Protein AF-A0A176RUL8-F1 (afdb_monomer_lite)

Secondary structure (DSSP, 8-state):
-HHHHHHTTHHHHHT-S-EEEEEEEE-HHHHHHHHIIIIIIHHHHHHHHHHHHHHHHHHHHHHTT---HHHHHHHHHHHHHHHHHHHHHHTT----SSGGG-EEEEEEEEEETTEEGGGSBHHHHHHHHHHHHGGGTTTB-PPP-----TT-HHHHHHHHHHHHHHHHTT--EEEE--SBSS-EETTEEPPS-EEEE-HHHHHHHH-TTTTSHHHHHHHH----HHHHHHHHHHHHHHHHHHHHHHHHHHTT-

Structure (mmCIF, N/CA/C/O backbone):
data_AF-A0A176RUL8-F1
#
_entry.id   AF-A0A176RUL8-F1
#
loop_
_atom_site.group_PDB
_atom_site.id
_atom_site.type_symbol
_atom_site.label_atom_id
_atom_site.label_alt_id
_atom_site.label_comp_id
_atom_site.label_asym_id
_atom_site.label_entity_id
_atom_site.label_seq_id
_atom_site.pdbx_PDB_ins_code
_atom_site.Cartn_x
_atom_site.Cartn_y
_atom_site.Cartn_z
_atom_site.occupancy
_atom_site.B_iso_or_equiv
_atom_site.auth_seq_id
_atom_site.auth_comp_id
_atom_site.auth_asym_id
_atom_site.auth_atom_id
_atom_site.pdbx_PDB_model_num
ATOM 1 N N . MET A 1 1 ? -2.488 -0.998 -22.307 1.00 90.94 1 MET A N 1
ATOM 2 C CA . MET A 1 1 ? -1.024 -1.111 -22.046 1.00 90.94 1 MET A CA 1
ATOM 3 C C . MET A 1 1 ? -0.161 -1.126 -23.313 1.00 90.94 1 MET A C 1
ATOM 5 O O . MET A 1 1 ? 0.488 -0.115 -23.522 1.00 90.94 1 MET A O 1
ATOM 9 N N . ASN A 1 2 ? -0.147 -2.158 -24.177 1.00 93.19 2 ASN A N 1
ATOM 10 C CA . ASN A 1 2 ? 0.713 -2.153 -25.391 1.00 93.19 2 ASN A CA 1
ATOM 11 C C . ASN A 1 2 ? 0.521 -0.904 -26.264 1.00 93.19 2 ASN A C 1
ATOM 13 O O . ASN A 1 2 ? 1.482 -0.195 -26.536 1.00 93.19 2 ASN A O 1
ATOM 17 N N . ALA A 1 3 ? -0.730 -0.548 -26.566 1.00 94.69 3 ALA A N 1
ATOM 18 C CA . ALA A 1 3 ? -1.046 0.677 -27.304 1.00 94.69 3 ALA A CA 1
ATOM 19 C C . ALA A 1 3 ? -0.531 1.962 -26.621 1.00 94.69 3 ALA A C 1
ATOM 21 O O . ALA A 1 3 ? -0.254 2.952 -27.290 1.00 94.69 3 ALA A O 1
ATOM 22 N N . ALA A 1 4 ? -0.411 1.974 -25.292 1.00 96.25 4 ALA A N 1
ATOM 23 C CA . ALA A 1 4 ? 0.130 3.115 -24.560 1.00 96.25 4 ALA A CA 1
ATOM 24 C C . ALA A 1 4 ? 1.658 3.182 -24.655 1.00 96.25 4 ALA A C 1
ATOM 26 O O . ALA A 1 4 ? 2.196 4.268 -24.833 1.00 96.25 4 ALA A O 1
ATOM 27 N N . LEU A 1 5 ? 2.336 2.029 -24.593 1.00 96.94 5 LEU A N 1
ATOM 28 C CA . LEU A 1 5 ? 3.782 1.908 -24.805 1.00 96.94 5 LEU A CA 1
ATOM 29 C C . LEU A 1 5 ? 4.170 2.319 -26.236 1.00 96.94 5 LEU A C 1
ATOM 31 O O . LEU A 1 5 ? 5.136 3.055 -26.427 1.00 96.94 5 LEU A O 1
ATOM 35 N N . GLU A 1 6 ? 3.381 1.910 -27.233 1.00 97.06 6 GLU A N 1
ATOM 36 C CA . GLU A 1 6 ? 3.552 2.330 -28.630 1.00 97.06 6 GLU A CA 1
ATOM 37 C C . GLU A 1 6 ? 3.391 3.845 -28.784 1.00 97.06 6 GLU A C 1
ATOM 39 O O . GLU A 1 6 ? 4.292 4.518 -29.282 1.00 97.06 6 GLU A O 1
ATOM 44 N N . LYS A 1 7 ? 2.272 4.405 -28.303 1.00 97.38 7 LYS A N 1
ATOM 45 C CA . LYS A 1 7 ? 1.993 5.848 -28.401 1.00 97.38 7 LYS A CA 1
ATOM 46 C C . LYS A 1 7 ? 2.994 6.709 -27.633 1.00 97.38 7 LYS A C 1
ATOM 48 O O . LYS A 1 7 ? 3.245 7.838 -28.040 1.00 97.38 7 LYS A O 1
ATOM 53 N N . SER A 1 8 ? 3.577 6.190 -26.553 1.00 96.50 8 SER A N 1
ATOM 54 C CA . SER A 1 8 ? 4.617 6.885 -25.793 1.00 96.50 8 SER A CA 1
ATOM 55 C C . SER A 1 8 ? 6.019 6.744 -26.395 1.00 96.50 8 SER A C 1
ATOM 57 O O . SER A 1 8 ? 6.977 7.135 -25.734 1.00 96.50 8 SER A O 1
ATOM 59 N N . ASN A 1 9 ? 6.163 6.136 -27.579 1.00 96.88 9 ASN A N 1
ATOM 60 C CA . ASN A 1 9 ? 7.445 5.804 -28.209 1.00 96.88 9 ASN A CA 1
ATOM 61 C C . ASN A 1 9 ? 8.388 4.972 -27.312 1.00 96.88 9 ASN A C 1
ATOM 63 O O . ASN A 1 9 ? 9.609 5.045 -27.434 1.00 96.88 9 ASN A O 1
ATOM 67 N N . PHE A 1 10 ? 7.838 4.171 -26.393 1.00 97.69 10 PHE A N 1
ATOM 68 C CA . PHE A 1 10 ? 8.634 3.446 -25.397 1.00 97.69 10 PHE A CA 1
ATOM 69 C C . PHE A 1 10 ? 9.631 2.477 -26.046 1.00 97.69 10 PHE A C 1
ATOM 71 O O . PHE A 1 10 ? 10.797 2.427 -25.655 1.00 97.69 10 PHE A O 1
ATOM 78 N N . TRP A 1 11 ? 9.167 1.741 -27.058 1.00 97.75 11 TRP A N 1
ATOM 79 C CA . TRP A 1 11 ? 9.949 0.742 -27.786 1.00 97.75 11 TRP A CA 1
ATOM 80 C C . TRP A 1 11 ? 11.156 1.357 -28.495 1.00 97.75 11 TRP A C 1
ATOM 82 O O . TRP A 1 11 ? 12.266 0.842 -28.389 1.00 97.75 11 TRP A O 1
ATOM 92 N N . GLY A 1 12 ? 10.955 2.496 -29.166 1.00 97.31 12 GLY A N 1
ATOM 93 C CA . GLY A 1 12 ? 12.025 3.225 -29.847 1.00 97.31 12 GLY A CA 1
ATOM 94 C C . GLY A 1 12 ? 13.022 3.841 -28.867 1.00 97.31 12 GLY A C 1
ATOM 95 O O . GLY A 1 12 ? 14.231 3.707 -29.049 1.00 97.31 12 GLY A O 1
ATOM 96 N N . ASP A 1 13 ? 12.522 4.459 -27.794 1.00 96.69 13 ASP A N 1
ATOM 97 C CA . ASP A 1 13 ? 13.349 5.124 -26.784 1.00 96.69 13 ASP A CA 1
ATOM 98 C C . ASP A 1 13 ? 14.277 4.158 -26.034 1.00 96.69 13 ASP A C 1
ATOM 100 O O . ASP A 1 13 ? 15.412 4.519 -25.715 1.00 96.69 13 ASP A O 1
ATOM 104 N N . LEU A 1 14 ? 13.796 2.949 -25.722 1.00 96.56 14 LEU A N 1
ATOM 105 C CA . LEU A 1 14 ? 14.571 1.925 -25.012 1.00 96.56 14 LEU A CA 1
ATOM 106 C C . LEU A 1 14 ? 15.139 0.836 -25.925 1.00 96.56 14 LEU A C 1
ATOM 108 O O . LEU A 1 14 ? 15.804 -0.063 -25.419 1.00 96.56 14 LEU A O 1
ATOM 112 N N . LYS A 1 15 ? 14.923 0.935 -27.244 1.00 97.06 15 LYS A N 1
ATOM 113 C CA . LYS A 1 15 ? 15.391 -0.025 -28.258 1.00 97.06 15 LYS A CA 1
ATOM 114 C C . LYS A 1 15 ? 15.060 -1.473 -27.884 1.00 97.06 15 LYS A C 1
ATOM 116 O O . LYS A 1 15 ? 15.939 -2.324 -27.821 1.00 97.06 15 LYS A O 1
ATOM 121 N N . THR A 1 16 ? 13.787 -1.720 -27.602 1.00 97.50 16 THR A N 1
ATOM 122 C CA . THR A 1 16 ? 13.287 -3.004 -27.097 1.00 97.50 16 THR A CA 1
ATOM 123 C C . THR A 1 16 ? 11.935 -3.325 -27.717 1.00 97.50 16 THR A C 1
ATOM 125 O O . THR A 1 16 ? 11.171 -2.413 -28.034 1.00 97.50 16 THR A O 1
ATOM 128 N N . ASP A 1 17 ? 11.618 -4.607 -27.846 1.00 96.31 17 ASP A N 1
ATOM 129 C CA . ASP A 1 17 ? 10.320 -5.135 -28.280 1.00 96.31 17 ASP A CA 1
ATOM 130 C C . ASP A 1 17 ? 9.529 -5.796 -27.131 1.00 96.31 17 ASP A C 1
ATOM 132 O O . ASP A 1 17 ? 8.347 -6.108 -27.283 1.00 96.31 17 ASP A O 1
ATOM 136 N N . TRP A 1 18 ? 10.139 -5.933 -25.948 1.00 97.38 18 TRP A N 1
ATOM 137 C CA . TRP A 1 18 ? 9.479 -6.389 -24.723 1.00 97.38 18 TRP A CA 1
ATOM 138 C C . TRP A 1 18 ? 9.822 -5.522 -23.504 1.00 97.38 18 TRP A C 1
ATOM 140 O O . TRP A 1 18 ? 10.759 -4.718 -23.501 1.00 97.38 18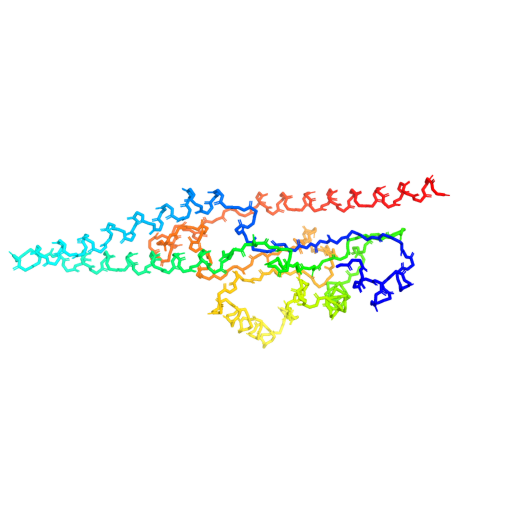 TRP A O 1
ATOM 150 N N . VAL A 1 19 ? 9.023 -5.661 -22.442 1.00 98.12 19 VAL A N 1
ATOM 151 C CA . VAL A 1 19 ? 9.262 -5.007 -21.149 1.00 98.12 19 VAL A CA 1
ATOM 152 C C . VAL A 1 19 ? 8.722 -5.842 -19.993 1.00 98.12 19 VAL A C 1
ATOM 154 O O . VAL A 1 19 ? 7.619 -6.383 -20.062 1.00 98.12 19 VAL A O 1
ATOM 157 N N . CYS A 1 20 ? 9.478 -5.899 -18.898 1.00 98.25 20 CYS A N 1
ATOM 158 C CA . CYS A 1 20 ? 9.009 -6.386 -17.604 1.00 98.25 20 CYS A CA 1
ATOM 159 C C . CYS A 1 20 ? 8.717 -5.195 -16.677 1.00 98.25 20 CYS A C 1
ATOM 161 O O . CYS A 1 20 ? 9.615 -4.409 -16.361 1.00 98.25 20 CYS A O 1
ATOM 163 N N . LEU A 1 21 ? 7.461 -5.053 -16.244 1.00 97.88 21 LEU A N 1
ATOM 164 C CA . LEU A 1 21 ? 7.007 -3.986 -15.346 1.00 97.88 21 LEU A CA 1
ATOM 165 C C . LEU A 1 21 ? 6.641 -4.552 -13.973 1.00 97.88 21 LEU A C 1
ATOM 167 O O . LEU A 1 21 ? 5.944 -5.561 -13.888 1.00 97.88 21 LEU A O 1
ATOM 171 N N . ASP A 1 22 ? 7.026 -3.847 -12.910 1.00 98.12 22 ASP A N 1
ATOM 172 C CA . ASP A 1 22 ? 6.498 -4.084 -11.562 1.00 98.12 22 ASP A CA 1
ATOM 173 C C . ASP A 1 22 ? 5.338 -3.119 -11.292 1.00 98.12 22 ASP A C 1
ATOM 175 O O . ASP A 1 22 ? 5.471 -1.898 -11.477 1.00 98.12 22 ASP A O 1
ATOM 179 N N . CYS A 1 23 ? 4.188 -3.671 -10.904 1.00 97.38 23 CYS A N 1
ATOM 180 C CA . CYS A 1 23 ? 2.914 -2.959 -10.867 1.00 97.38 23 CYS A CA 1
ATOM 181 C C . CYS A 1 23 ? 2.057 -3.359 -9.668 1.00 97.38 23 CYS A C 1
ATOM 183 O O . CYS A 1 23 ? 2.022 -4.519 -9.262 1.00 97.38 23 CYS A O 1
ATOM 185 N N . GLU A 1 24 ? 1.242 -2.417 -9.196 1.00 96.19 24 GLU A N 1
ATOM 186 C CA . GLU A 1 24 ? 0.091 -2.726 -8.353 1.00 96.19 24 GLU A CA 1
ATOM 187 C C . GLU A 1 24 ? -1.168 -2.856 -9.222 1.00 96.19 24 GLU A C 1
ATOM 189 O O . GLU A 1 24 ? -1.438 -2.003 -10.070 1.00 96.19 24 GLU A O 1
ATOM 194 N N . LEU A 1 25 ? -1.952 -3.915 -9.002 1.00 95.00 25 LEU A N 1
ATOM 195 C CA . LEU A 1 25 ? -3.237 -4.145 -9.677 1.00 95.00 25 LEU A CA 1
ATOM 196 C C . LEU A 1 25 ? -4.368 -4.015 -8.660 1.00 95.00 25 LEU A C 1
ATOM 198 O O . LEU A 1 25 ? -4.376 -4.726 -7.653 1.00 95.00 25 LEU A O 1
ATOM 202 N N . MET A 1 26 ? -5.335 -3.157 -8.960 1.00 94.75 26 MET A N 1
ATOM 203 C CA . MET A 1 26 ? -6.466 -2.823 -8.101 1.00 94.75 26 MET A CA 1
ATOM 204 C C . MET A 1 26 ? -7.802 -3.103 -8.811 1.00 94.75 26 MET A C 1
ATOM 206 O O . MET A 1 26 ? -7.850 -3.030 -10.043 1.00 94.75 26 MET A O 1
ATOM 210 N N . PRO A 1 27 ? -8.893 -3.372 -8.064 1.00 92.25 27 PRO A N 1
ATOM 211 C CA . PRO A 1 27 ? -9.003 -3.378 -6.599 1.00 92.25 27 PRO A CA 1
ATOM 212 C C . PRO A 1 27 ? -8.449 -4.626 -5.919 1.00 92.25 27 PRO A C 1
ATOM 214 O O . PRO A 1 27 ? -8.222 -5.663 -6.541 1.00 92.25 27 PRO A O 1
ATOM 217 N N . TRP A 1 28 ? -8.323 -4.552 -4.590 1.00 88.44 28 TRP A N 1
ATOM 218 C CA . TRP A 1 28 ? -8.010 -5.723 -3.774 1.00 88.44 28 TRP A CA 1
ATOM 219 C C . TRP A 1 28 ? -9.092 -6.804 -3.886 1.00 88.44 28 TRP A C 1
ATOM 221 O O . TRP A 1 28 ? -8.771 -7.994 -3.920 1.00 88.44 28 TRP A O 1
ATOM 231 N N . SER A 1 29 ? -10.359 -6.392 -4.026 1.00 82.50 29 SER A N 1
ATOM 232 C CA . SER A 1 29 ? -11.505 -7.293 -4.202 1.00 82.50 29 SER A CA 1
ATOM 233 C C . SER A 1 29 ? -11.369 -8.233 -5.398 1.00 82.50 29 SER A C 1
ATOM 235 O O . SER A 1 29 ? -11.890 -9.340 -5.323 1.00 82.50 29 SER A O 1
ATOM 237 N N . THR A 1 30 ? -10.613 -7.872 -6.439 1.00 85.75 30 THR A N 1
ATOM 238 C CA . THR A 1 30 ? -10.352 -8.759 -7.587 1.00 85.75 30 THR A CA 1
ATOM 239 C C . THR A 1 30 ? -9.489 -9.960 -7.214 1.00 85.75 30 THR A C 1
ATOM 241 O O . THR A 1 30 ? -9.706 -11.058 -7.712 1.00 85.75 30 THR A O 1
ATOM 244 N N . LYS A 1 31 ? -8.493 -9.765 -6.341 1.00 83.12 31 LYS A N 1
ATOM 245 C CA . LYS A 1 31 ? -7.494 -10.795 -6.001 1.00 83.12 31 LYS A CA 1
ATOM 246 C C . LYS A 1 31 ? -7.778 -11.499 -4.673 1.00 83.12 31 LYS A C 1
ATOM 248 O O . LYS A 1 31 ? -7.268 -12.590 -4.446 1.00 83.12 31 LYS A O 1
ATOM 253 N N . ALA A 1 32 ? -8.555 -10.884 -3.782 1.00 84.44 32 ALA A N 1
ATOM 254 C CA . ALA A 1 32 ? -8.692 -11.334 -2.396 1.00 84.44 32 ALA A CA 1
ATOM 255 C C . ALA A 1 32 ? -10.142 -11.383 -1.896 1.00 84.44 32 ALA A C 1
ATOM 257 O O . ALA A 1 32 ? -10.390 -11.217 -0.700 1.00 84.44 32 ALA A O 1
ATOM 258 N N . GLN A 1 33 ? -11.109 -11.619 -2.786 1.00 84.25 33 GLN A N 1
ATOM 259 C CA . GLN A 1 33 ? -12.529 -11.647 -2.425 1.00 84.25 33 GLN A CA 1
ATOM 260 C C . GLN A 1 33 ? -12.837 -12.619 -1.274 1.00 84.25 33 GLN A C 1
ATOM 262 O O . GLN A 1 33 ? -13.564 -12.250 -0.353 1.00 84.25 33 GLN A O 1
ATOM 267 N N . ALA A 1 34 ? -12.261 -13.828 -1.299 1.00 84.56 34 ALA A N 1
ATOM 268 C CA . ALA A 1 34 ? -12.447 -14.823 -0.240 1.00 84.56 34 ALA A CA 1
ATOM 269 C C . ALA A 1 34 ? -11.944 -14.301 1.114 1.00 84.56 34 ALA A C 1
ATOM 271 O O . ALA A 1 34 ? -12.698 -14.273 2.081 1.00 84.56 34 ALA A O 1
ATOM 272 N N . LEU A 1 35 ? -10.720 -13.765 1.159 1.00 86.75 35 LEU A N 1
ATOM 273 C CA . LEU A 1 35 ? -10.145 -13.169 2.367 1.00 86.75 35 LEU A CA 1
ATOM 274 C C . LEU A 1 35 ? -11.016 -12.023 2.907 1.00 86.75 35 LEU A C 1
ATOM 276 O O . LEU A 1 35 ? -11.277 -11.949 4.107 1.00 86.75 35 LEU A O 1
ATOM 280 N N . ILE A 1 36 ? -11.505 -11.150 2.022 1.00 86.62 36 ILE A N 1
ATOM 281 C CA . ILE A 1 36 ? -12.383 -10.044 2.409 1.00 86.62 36 ILE A CA 1
ATOM 282 C C . ILE A 1 36 ? -13.691 -10.563 2.993 1.00 86.62 36 ILE A C 1
ATOM 284 O O . ILE A 1 36 ? -14.106 -10.093 4.050 1.00 86.62 36 ILE A O 1
ATOM 288 N N . ARG A 1 37 ? -14.333 -11.534 2.343 1.00 86.25 37 ARG A N 1
ATOM 289 C CA . ARG A 1 37 ? -15.621 -12.072 2.782 1.00 86.25 37 ARG A CA 1
ATOM 290 C C . ARG A 1 37 ? -15.502 -12.854 4.090 1.00 86.25 37 ARG A C 1
ATOM 292 O O . ARG A 1 37 ? -16.296 -12.640 5.001 1.00 86.25 37 ARG A O 1
ATOM 299 N N . GLU A 1 38 ? -14.526 -13.747 4.171 1.00 88.38 38 GLU A N 1
ATOM 300 C CA . GLU A 1 38 ? -14.418 -14.743 5.239 1.00 88.38 38 GLU A CA 1
ATOM 301 C C . GLU A 1 38 ? -13.726 -14.207 6.489 1.00 88.38 38 GLU A C 1
ATOM 303 O O . GLU A 1 38 ? -14.059 -14.633 7.590 1.00 88.38 38 GLU A O 1
ATOM 308 N N . GLN A 1 39 ? -12.791 -13.264 6.345 1.00 89.06 39 GLN A N 1
ATOM 309 C CA . GLN A 1 39 ? -12.054 -12.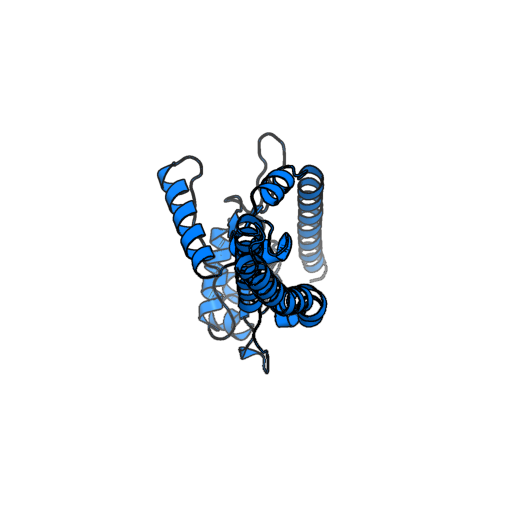715 7.483 1.00 89.06 39 GLN A CA 1
ATOM 310 C C . GLN A 1 39 ? -12.550 -11.312 7.833 1.00 89.06 39 GLN A C 1
ATOM 312 O O . GLN A 1 39 ? -12.994 -11.075 8.956 1.00 89.06 39 GLN A O 1
ATOM 317 N N . TYR A 1 40 ? -12.525 -10.367 6.887 1.00 91.62 40 TYR A N 1
ATOM 318 C CA . TYR A 1 40 ? -12.771 -8.964 7.242 1.00 91.62 40 TYR A CA 1
ATOM 319 C C . TYR A 1 40 ? -14.251 -8.617 7.405 1.00 91.62 40 TYR A C 1
ATOM 321 O O . TYR A 1 40 ? -14.665 -8.025 8.407 1.00 91.62 40 TYR A O 1
ATOM 329 N N . ALA A 1 41 ? -15.070 -9.013 6.434 1.00 92.12 41 ALA A N 1
ATOM 330 C CA . ALA A 1 41 ? -16.502 -8.766 6.455 1.00 92.12 41 ALA A CA 1
ATOM 331 C C . ALA A 1 41 ? -17.186 -9.557 7.575 1.00 92.12 41 ALA A C 1
ATOM 333 O O . ALA A 1 41 ? -18.072 -9.009 8.226 1.00 92.12 41 ALA A O 1
ATOM 334 N N . ALA A 1 42 ? -16.737 -10.786 7.855 1.00 94.69 42 ALA A N 1
ATOM 335 C CA . ALA A 1 42 ? -17.241 -11.598 8.961 1.00 94.69 42 ALA A CA 1
ATOM 336 C C . ALA A 1 42 ? -17.049 -10.906 10.323 1.00 94.69 42 ALA A C 1
ATOM 338 O O . ALA A 1 42 ? -18.023 -10.717 11.055 1.00 94.69 42 ALA A O 1
ATOM 339 N N . VAL A 1 43 ? -15.829 -10.438 10.629 1.00 95.50 43 VAL A N 1
ATOM 340 C CA . VAL A 1 43 ? -15.538 -9.678 11.861 1.00 95.50 43 VAL A CA 1
ATOM 341 C C . VAL A 1 43 ? -16.375 -8.400 11.916 1.00 95.50 43 VAL A C 1
ATOM 343 O O . VAL A 1 43 ? -17.046 -8.128 12.910 1.00 95.50 43 VAL A O 1
ATOM 346 N N . GLY A 1 44 ? -16.401 -7.633 10.823 1.00 95.94 44 GLY A N 1
ATOM 347 C CA . GLY A 1 44 ? -17.170 -6.391 10.754 1.00 95.94 44 GLY A CA 1
ATOM 348 C C . GLY A 1 44 ? -18.686 -6.584 10.893 1.00 95.94 44 GLY A C 1
ATOM 349 O O . GLY A 1 44 ? -19.364 -5.713 11.436 1.00 95.94 44 GLY A O 1
ATOM 350 N N . ALA A 1 45 ? -19.240 -7.693 10.402 1.00 96.69 45 ALA A N 1
ATOM 351 C CA . ALA A 1 45 ? -20.659 -8.017 10.525 1.00 96.69 45 ALA A CA 1
ATOM 352 C C . ALA A 1 45 ? -21.010 -8.435 11.956 1.00 96.69 45 ALA A C 1
ATOM 354 O O . ALA A 1 45 ? -21.899 -7.836 12.561 1.00 96.69 45 ALA A O 1
ATOM 355 N N . ALA A 1 46 ? -20.267 -9.390 12.522 1.00 97.06 46 ALA A N 1
ATOM 356 C CA . ALA A 1 46 ? -20.503 -9.881 13.877 1.00 97.06 46 ALA A CA 1
ATOM 357 C C . ALA A 1 46 ? -20.381 -8.758 14.918 1.00 97.06 46 ALA A C 1
ATOM 359 O O . ALA A 1 46 ? -21.267 -8.577 15.754 1.00 97.06 46 ALA A O 1
ATOM 360 N N . SER A 1 47 ? -19.326 -7.941 14.835 1.00 96.88 47 SER A N 1
ATOM 361 C CA . SER A 1 47 ? -19.115 -6.850 15.787 1.00 96.88 47 SER A CA 1
ATOM 362 C C . SER A 1 47 ? -20.163 -5.738 15.670 1.00 96.88 47 SER A C 1
ATOM 364 O O . SER A 1 47 ? -20.604 -5.223 16.696 1.00 96.88 47 SER A O 1
ATOM 366 N N . ARG A 1 48 ? -20.608 -5.381 14.453 1.00 97.25 48 ARG A N 1
ATOM 367 C CA . ARG A 1 48 ? -21.676 -4.378 14.270 1.00 97.25 48 ARG A CA 1
ATOM 368 C C . ARG A 1 48 ? -23.053 -4.878 14.700 1.00 97.25 48 ARG A C 1
ATOM 370 O O . ARG A 1 48 ? -23.886 -4.047 15.036 1.00 97.25 48 ARG A O 1
ATOM 377 N N . ALA A 1 49 ? -23.287 -6.189 14.709 1.00 97.44 49 ALA A N 1
ATOM 378 C CA . ALA A 1 49 ? -24.511 -6.763 15.258 1.00 97.44 49 ALA A CA 1
ATOM 379 C C . ALA A 1 49 ? -24.491 -6.779 16.798 1.00 97.44 49 ALA A C 1
ATOM 381 O O . ALA A 1 49 ? -25.462 -6.383 17.432 1.00 97.44 49 ALA A O 1
ATOM 382 N N . ALA A 1 50 ? -23.377 -7.198 17.406 1.00 97.88 50 ALA A N 1
ATOM 383 C CA . ALA A 1 50 ? -23.313 -7.437 18.849 1.00 97.88 50 ALA A CA 1
ATOM 384 C C . ALA A 1 50 ? -23.068 -6.175 19.697 1.00 97.88 50 ALA A C 1
ATOM 386 O O . ALA A 1 50 ? -23.660 -6.022 20.765 1.00 97.88 50 ALA A O 1
ATOM 387 N N . LEU A 1 51 ? -22.180 -5.270 19.265 1.00 97.81 51 LEU A N 1
ATOM 388 C CA . LEU A 1 51 ? -21.752 -4.143 20.106 1.00 97.81 51 LEU A CA 1
ATOM 389 C C . LEU A 1 51 ? -22.866 -3.119 20.388 1.00 97.81 51 LEU A C 1
ATOM 391 O O . LEU A 1 51 ? -22.972 -2.699 21.542 1.00 97.81 51 LEU A O 1
ATOM 395 N N . PRO A 1 52 ? -23.715 -2.721 19.417 1.00 96.81 52 PRO A N 1
ATOM 396 C CA . PRO A 1 52 ? -24.836 -1.827 19.704 1.00 96.81 52 PRO A CA 1
ATOM 397 C C . PRO A 1 52 ? -25.822 -2.428 20.710 1.00 96.81 52 PRO A C 1
ATOM 399 O O . PRO A 1 52 ? -26.268 -1.724 21.613 1.00 96.81 52 PRO A O 1
ATOM 402 N N . GLU A 1 53 ? -26.100 -3.731 20.605 1.00 98.00 53 GLU A N 1
ATOM 403 C CA . GLU A 1 53 ? -26.996 -4.430 21.529 1.00 98.00 53 GLU A CA 1
ATOM 404 C C . GLU A 1 53 ? -26.416 -4.483 22.946 1.00 98.00 53 GLU A C 1
ATOM 406 O O . GLU A 1 53 ? -27.098 -4.156 23.915 1.00 98.00 53 GLU A O 1
ATOM 411 N N . ALA A 1 54 ? -25.119 -4.777 23.079 1.00 98.06 54 ALA A N 1
ATOM 412 C CA . ALA A 1 54 ? -24.436 -4.723 24.369 1.00 98.06 54 ALA A CA 1
ATOM 413 C C . ALA A 1 54 ? -24.539 -3.328 25.017 1.00 98.06 54 ALA A C 1
ATOM 415 O O . ALA A 1 54 ? -24.811 -3.217 26.212 1.00 98.06 54 ALA A O 1
ATOM 416 N N . VAL A 1 55 ? -24.384 -2.253 24.233 1.00 98.12 55 VAL A N 1
ATOM 417 C CA . VAL A 1 55 ? -24.566 -0.876 24.725 1.00 98.12 55 VAL A CA 1
ATOM 418 C C . VAL A 1 55 ? -26.010 -0.629 25.177 1.00 98.12 55 VAL A C 1
ATOM 420 O O . VAL A 1 55 ? -26.215 -0.007 26.221 1.00 98.12 55 VAL A O 1
ATOM 423 N N . THR A 1 56 ? -27.008 -1.108 24.429 1.00 98.31 56 THR A N 1
ATOM 424 C CA . THR A 1 56 ? -28.430 -1.000 24.796 1.00 98.31 56 THR A CA 1
ATOM 425 C C . THR A 1 56 ? -28.716 -1.691 26.128 1.00 98.31 56 THR A C 1
ATOM 427 O O . THR A 1 56 ? -29.282 -1.070 27.030 1.00 98.31 56 THR A O 1
ATOM 430 N N . LEU A 1 57 ? -28.269 -2.937 26.292 1.00 98.38 57 LEU A N 1
ATOM 431 C CA . LEU A 1 57 ? -28.472 -3.714 27.517 1.00 98.38 57 LEU A CA 1
ATOM 432 C C . LEU A 1 57 ? -27.770 -3.083 28.727 1.00 98.38 57 LEU A C 1
ATOM 434 O O . LEU A 1 57 ? -28.356 -2.996 29.807 1.00 98.38 57 LEU A O 1
ATOM 438 N N . LEU A 1 58 ? -26.549 -2.567 28.553 1.00 98.38 58 LEU A N 1
ATOM 439 C CA . LEU A 1 58 ? -25.833 -1.856 29.616 1.00 98.38 58 LEU A CA 1
ATOM 440 C C . LEU A 1 58 ? -26.567 -0.577 30.046 1.00 98.38 58 LEU A C 1
ATOM 442 O O . LEU A 1 58 ? -26.679 -0.308 31.239 1.00 98.38 58 LEU A O 1
ATOM 446 N N . LYS A 1 59 ? -27.137 0.184 29.104 1.00 98.12 59 LYS A N 1
ATOM 447 C CA . LYS A 1 59 ? -27.966 1.359 29.425 1.00 98.12 59 LYS A CA 1
ATOM 448 C C . LYS A 1 59 ? -29.246 0.984 30.174 1.00 98.12 59 LYS A C 1
ATOM 450 O O . LYS A 1 59 ? -29.641 1.695 31.094 1.00 98.12 59 LYS A O 1
ATOM 455 N N . GLN A 1 60 ? -29.883 -0.135 29.825 1.00 98.38 60 GLN A N 1
ATOM 456 C CA . GLN A 1 60 ? -31.045 -0.640 30.566 1.00 98.38 60 GLN A CA 1
ATOM 457 C C . GLN A 1 60 ? -30.673 -1.046 31.997 1.00 98.38 60 GLN A C 1
ATOM 459 O O . GLN A 1 60 ? -31.402 -0.729 32.934 1.00 98.38 60 GLN A O 1
ATOM 464 N N . ALA A 1 61 ? -29.527 -1.706 32.183 1.00 98.00 61 ALA A N 1
ATOM 465 C CA . ALA A 1 61 ? -28.987 -2.020 33.504 1.00 98.00 61 ALA A CA 1
ATOM 466 C C . ALA A 1 61 ? -28.692 -0.746 34.317 1.00 98.00 61 ALA A C 1
ATOM 468 O O . ALA A 1 61 ? -29.044 -0.677 35.495 1.00 98.00 61 ALA A O 1
ATOM 469 N N . GLN A 1 62 ? -28.133 0.288 33.679 1.00 97.94 62 GLN A N 1
ATOM 470 C CA . GLN A 1 62 ? -27.913 1.597 34.298 1.00 97.94 62 GLN A CA 1
ATOM 471 C C . GLN A 1 62 ? -29.213 2.231 34.799 1.00 97.94 62 GLN A C 1
ATOM 473 O O . GLN A 1 62 ? -29.274 2.708 35.929 1.00 97.94 62 GLN A O 1
ATOM 478 N N . ALA A 1 63 ? -30.270 2.192 33.982 1.00 97.69 63 ALA A N 1
ATOM 479 C CA . ALA A 1 63 ? -31.584 2.722 34.345 1.00 97.69 63 ALA A CA 1
ATOM 480 C C . ALA A 1 63 ? -32.224 1.983 35.537 1.00 97.69 63 ALA A C 1
ATOM 482 O O . ALA A 1 63 ? -33.091 2.536 36.207 1.00 97.69 63 ALA A O 1
ATOM 483 N N . ARG A 1 64 ? -31.780 0.753 35.826 1.00 97.69 64 ARG A N 1
ATOM 484 C CA . ARG A 1 64 ? -32.186 -0.041 36.999 1.00 97.69 64 ARG A CA 1
ATOM 485 C C . ARG A 1 64 ? -31.294 0.185 38.229 1.00 97.69 64 ARG A C 1
ATOM 487 O O . ARG A 1 64 ? -31.461 -0.510 39.224 1.00 97.69 64 ARG A O 1
ATOM 494 N N . GLY A 1 65 ? -30.356 1.131 38.168 1.00 97.56 65 GLY A N 1
ATOM 495 C CA . GLY A 1 65 ? -29.503 1.521 39.294 1.00 97.56 65 GLY A CA 1
ATOM 496 C C . GLY A 1 65 ? -28.155 0.799 39.384 1.00 97.56 65 GLY A C 1
ATOM 497 O O . GLY A 1 65 ? -27.455 0.972 40.377 1.00 97.56 65 GLY A O 1
ATOM 498 N N . LEU A 1 66 ? -27.763 0.009 38.378 1.00 97.88 66 LEU A N 1
ATOM 499 C CA . LEU A 1 66 ? -26.441 -0.631 38.349 1.00 97.88 66 LEU A CA 1
ATOM 500 C C . LEU A 1 66 ? -25.366 0.334 37.825 1.00 97.88 66 LEU A C 1
ATOM 502 O O . LEU A 1 66 ? -25.560 0.988 36.795 1.00 97.88 66 LEU A O 1
ATOM 506 N N . ASP A 1 67 ? -24.197 0.375 38.473 1.00 97.25 67 ASP A N 1
ATOM 507 C CA . ASP A 1 67 ? -23.060 1.152 37.968 1.00 97.25 67 ASP A CA 1
ATOM 508 C C . ASP A 1 67 ? -22.422 0.467 36.752 1.00 97.25 67 ASP A C 1
ATOM 510 O O . ASP A 1 67 ? -21.638 -0.474 36.848 1.00 97.25 67 ASP A O 1
ATOM 514 N N . THR A 1 68 ? -22.803 0.948 35.574 1.00 98.00 68 THR A N 1
ATOM 515 C CA . THR A 1 68 ? -22.356 0.434 34.272 1.00 98.00 68 THR A CA 1
ATOM 516 C C . THR A 1 68 ? -21.726 1.524 33.410 1.00 98.00 68 THR A C 1
ATOM 518 O O . THR A 1 68 ? -21.428 1.295 32.237 1.00 98.00 68 THR A O 1
ATOM 521 N N . LYS A 1 69 ? -21.482 2.720 33.967 1.00 97.44 69 LYS A N 1
ATOM 522 C CA . LYS A 1 69 ? -21.047 3.896 33.197 1.00 97.44 69 LYS A CA 1
ATOM 523 C C . LYS A 1 69 ? -19.746 3.636 32.431 1.00 97.44 69 LYS A C 1
ATOM 525 O O . LYS A 1 69 ? -19.669 3.929 31.238 1.00 97.44 69 LYS A O 1
ATOM 530 N N . ALA A 1 70 ? -18.754 3.046 33.098 1.00 97.31 70 ALA A N 1
ATOM 531 C CA . ALA A 1 70 ? -17.472 2.704 32.484 1.00 97.31 70 ALA A CA 1
ATOM 532 C C . ALA A 1 70 ? -17.622 1.641 31.379 1.00 97.31 70 ALA A C 1
ATOM 534 O O . ALA A 1 70 ? -17.004 1.752 30.321 1.00 97.31 70 ALA A O 1
ATOM 535 N N . LEU A 1 71 ? -18.495 0.646 31.581 1.00 97.75 71 LEU A N 1
ATOM 536 C CA . LEU A 1 71 ? -18.772 -0.395 30.586 1.00 97.75 71 LEU A CA 1
ATOM 537 C C . LEU A 1 71 ? -19.450 0.182 29.341 1.00 97.75 71 LEU A C 1
ATOM 539 O O . LEU A 1 71 ? -19.054 -0.149 28.226 1.00 97.75 71 LEU A O 1
ATOM 543 N N . ILE A 1 72 ? -20.423 1.082 29.511 1.00 98.31 72 ILE A N 1
ATOM 544 C CA . ILE A 1 72 ? -21.084 1.762 28.389 1.00 98.31 72 ILE A CA 1
ATOM 545 C C . ILE A 1 72 ? -20.048 2.516 27.552 1.00 98.31 72 ILE A C 1
ATOM 547 O O . ILE A 1 72 ? -19.994 2.323 26.338 1.00 98.31 72 ILE A O 1
ATOM 551 N N . GLN A 1 73 ? -19.194 3.321 28.193 1.00 97.38 73 GLN A N 1
ATOM 552 C CA . GLN A 1 73 ? -18.142 4.076 27.502 1.00 97.38 73 GLN A CA 1
ATOM 553 C C . GLN A 1 73 ? -17.178 3.152 26.752 1.00 97.38 73 GLN A C 1
ATOM 555 O O . GLN A 1 73 ? -16.858 3.400 25.588 1.00 97.38 73 GLN A O 1
ATOM 560 N N . HIS A 1 74 ? -16.763 2.056 27.389 1.00 96.62 74 HIS A N 1
ATOM 561 C CA . HIS A 1 74 ? -15.883 1.068 26.778 1.00 96.62 74 HIS A CA 1
ATOM 562 C C . HIS A 1 74 ? -16.513 0.438 25.524 1.00 96.62 74 HIS A C 1
ATOM 564 O O . HIS A 1 74 ? -15.920 0.481 24.446 1.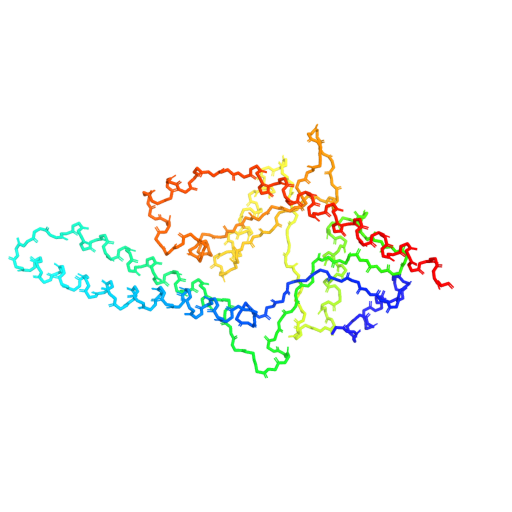00 96.62 74 HIS A O 1
ATOM 570 N N . TYR A 1 75 ? -17.742 -0.081 25.615 1.00 97.81 75 TYR A N 1
ATOM 571 C CA . TYR A 1 75 ? -18.416 -0.725 24.480 1.00 97.81 75 TYR A CA 1
ATOM 572 C C . TYR A 1 75 ? -18.784 0.257 23.357 1.00 97.81 75 TYR A C 1
ATOM 574 O O . TYR A 1 75 ? -18.719 -0.110 22.183 1.00 97.81 75 TYR A O 1
ATOM 582 N N . GLN A 1 76 ? -19.095 1.515 23.683 1.00 97.69 76 GLN A N 1
ATOM 583 C CA . GLN A 1 76 ? -19.272 2.572 22.682 1.00 97.69 76 GLN A CA 1
ATOM 584 C C . GLN A 1 76 ? -17.974 2.851 21.913 1.00 97.69 76 GLN A C 1
ATOM 586 O O . GLN A 1 76 ? -17.998 2.929 20.684 1.00 97.69 76 GLN A O 1
ATOM 591 N N . GLY A 1 77 ? -16.835 2.936 22.609 1.00 97.12 77 GLY A N 1
ATOM 592 C CA . GLY A 1 77 ? -15.526 3.096 21.969 1.00 97.12 77 GLY A CA 1
ATOM 593 C C . GLY A 1 77 ? -15.185 1.933 21.033 1.00 97.12 77 GLY A C 1
ATOM 594 O O . GLY A 1 77 ? -14.712 2.147 19.915 1.00 97.12 77 GLY A O 1
ATOM 595 N N . ARG A 1 78 ? -15.497 0.697 21.446 1.00 97.75 78 ARG A N 1
ATOM 596 C CA . ARG A 1 78 ? -15.338 -0.500 20.604 1.00 97.75 78 ARG A CA 1
ATOM 597 C C . ARG A 1 78 ? -16.210 -0.443 19.351 1.00 97.75 78 ARG A C 1
ATOM 599 O O . ARG A 1 78 ? -15.717 -0.720 18.258 1.00 97.75 78 ARG A O 1
ATOM 606 N N . ALA A 1 79 ? -17.477 -0.044 19.486 1.00 97.56 79 ALA A N 1
ATOM 607 C CA . ALA A 1 79 ? -18.397 0.082 18.355 1.00 97.56 79 ALA A CA 1
ATOM 608 C C . ALA A 1 79 ? -17.892 1.099 17.317 1.00 97.56 79 ALA A C 1
ATOM 610 O O . ALA A 1 79 ? -17.916 0.827 16.116 1.00 97.56 79 ALA A O 1
ATOM 611 N N . GLU A 1 80 ? -17.364 2.236 17.775 1.00 97.88 80 GLU A N 1
ATOM 612 C CA . GLU A 1 80 ? -16.787 3.256 16.896 1.00 97.88 80 GLU A CA 1
ATOM 613 C C . GLU A 1 80 ? -15.551 2.735 16.141 1.00 97.88 80 GLU A C 1
ATOM 615 O O . GLU A 1 80 ? -15.464 2.858 14.917 1.00 97.88 80 GLU A O 1
ATOM 620 N N . MET A 1 81 ? -14.626 2.066 16.834 1.00 98.19 81 MET A N 1
ATOM 621 C CA . MET A 1 81 ? -13.438 1.471 16.204 1.00 98.19 81 MET A CA 1
ATOM 622 C C . MET A 1 81 ? -13.789 0.391 15.168 1.00 98.19 81 MET A C 1
ATOM 624 O O . MET A 1 81 ? -13.141 0.295 14.122 1.00 98.19 81 MET A O 1
ATOM 628 N N . VAL A 1 82 ? -14.841 -0.396 15.413 1.00 98.00 82 VAL A N 1
ATOM 629 C CA . VAL A 1 82 ? -15.361 -1.381 14.451 1.00 98.00 82 VAL A CA 1
ATOM 630 C C . VAL A 1 82 ? -15.942 -0.705 13.212 1.00 98.00 82 VAL A C 1
ATOM 632 O O . VAL A 1 82 ? -15.692 -1.163 12.097 1.00 98.00 82 VAL A O 1
ATOM 635 N N . ASN A 1 83 ? -16.660 0.407 13.364 1.00 97.81 83 ASN A N 1
ATOM 636 C CA . ASN A 1 83 ? -17.150 1.165 12.213 1.00 97.81 83 ASN A CA 1
ATOM 637 C C . ASN A 1 83 ? -15.997 1.728 11.371 1.00 97.81 83 ASN A C 1
ATOM 639 O O . ASN A 1 83 ? -16.048 1.674 10.142 1.00 97.81 83 ASN A O 1
ATOM 643 N N . GLN A 1 84 ? -14.936 2.215 12.017 1.00 97.50 84 GLN A N 1
ATOM 644 C CA . GLN A 1 84 ? -13.724 2.691 11.341 1.00 97.50 84 GLN A CA 1
ATOM 645 C C . GLN A 1 84 ? -13.005 1.559 10.595 1.00 97.50 84 GLN A C 1
ATOM 647 O O . GLN A 1 84 ? -12.603 1.728 9.448 1.00 97.50 84 GLN A O 1
ATOM 652 N N . TYR A 1 85 ? -12.913 0.376 11.203 1.00 97.50 85 TYR A N 1
ATOM 653 C CA . TYR A 1 85 ? -12.390 -0.829 10.559 1.00 97.50 85 TYR A CA 1
ATOM 654 C C . TYR A 1 85 ? -13.183 -1.234 9.312 1.00 97.50 85 TYR A C 1
ATOM 656 O O . TYR A 1 85 ? -12.587 -1.528 8.275 1.00 97.50 85 TYR A O 1
ATOM 664 N N . VAL A 1 86 ? -14.518 -1.217 9.397 1.00 96.69 86 VAL A N 1
ATOM 665 C CA . VAL A 1 86 ? -15.381 -1.544 8.256 1.00 96.69 86 VAL A CA 1
ATOM 666 C C . VAL A 1 86 ? -15.178 -0.557 7.114 1.00 96.69 86 VAL A C 1
ATOM 668 O O . VAL A 1 86 ? -14.960 -0.976 5.978 1.00 96.69 86 VAL A O 1
ATOM 671 N N . LYS A 1 87 ? -15.164 0.744 7.422 1.00 96.06 87 LYS A N 1
ATOM 672 C CA . LYS A 1 87 ? -14.860 1.791 6.438 1.00 96.06 87 LYS A CA 1
ATOM 673 C C . LYS A 1 87 ? -13.485 1.579 5.794 1.00 96.06 87 LYS A C 1
ATOM 675 O O . LYS A 1 87 ? -13.352 1.751 4.586 1.00 96.06 87 LYS A O 1
ATOM 680 N N . ALA A 1 88 ? -12.483 1.173 6.579 1.00 95.38 88 ALA A N 1
ATOM 681 C CA . ALA A 1 88 ? -11.121 0.981 6.096 1.00 95.38 88 ALA A CA 1
ATOM 682 C C . ALA A 1 88 ? -11.021 -0.111 5.021 1.00 95.38 88 ALA A C 1
ATOM 684 O O . ALA A 1 88 ? -10.460 0.163 3.965 1.00 95.38 88 ALA A O 1
ATOM 685 N N . TYR A 1 89 ? -11.563 -1.320 5.231 1.00 93.25 89 TYR A N 1
ATOM 686 C CA . TYR A 1 89 ? -11.457 -2.370 4.201 1.00 93.25 89 TYR A CA 1
ATOM 687 C C . TYR A 1 89 ? -12.371 -2.110 2.994 1.00 93.25 89 TYR A C 1
ATOM 689 O O . TYR A 1 89 ? -12.019 -2.478 1.871 1.00 93.25 89 TYR A O 1
ATOM 697 N N . GLN A 1 90 ? -13.521 -1.455 3.194 1.00 93.12 90 GLN A N 1
ATOM 698 C CA . GLN A 1 90 ? -14.448 -1.124 2.106 1.00 93.12 90 GLN A CA 1
ATOM 699 C C . GLN A 1 90 ? -13.829 -0.170 1.080 1.00 93.12 90 GLN A C 1
ATOM 701 O O . GLN A 1 90 ? -14.113 -0.304 -0.106 1.00 93.12 90 GLN A O 1
ATOM 706 N N . ALA A 1 91 ? -12.930 0.726 1.502 1.00 91.38 91 ALA A N 1
ATOM 707 C CA . ALA A 1 91 ? -12.233 1.654 0.609 1.00 91.38 91 ALA A CA 1
ATOM 708 C C . ALA A 1 91 ? -11.386 0.965 -0.486 1.00 91.38 91 ALA A C 1
ATOM 710 O O . ALA A 1 91 ? -11.038 1.599 -1.478 1.00 91.38 91 ALA A O 1
ATOM 711 N N . TYR A 1 92 ? -11.074 -0.327 -0.330 1.00 88.12 92 TYR A N 1
ATOM 712 C CA . TYR A 1 92 ? -10.268 -1.120 -1.271 1.00 88.12 92 TYR A CA 1
ATOM 713 C C . TYR A 1 92 ? -11.098 -2.130 -2.076 1.00 88.12 92 TYR A C 1
ATOM 715 O O . TYR A 1 92 ? -10.536 -2.999 -2.752 1.00 88.12 92 TYR A O 1
ATOM 723 N N . CYS A 1 93 ? -12.428 -2.039 -1.987 1.00 91.81 93 CYS A N 1
ATOM 724 C CA . CYS A 1 93 ? -13.363 -2.962 -2.614 1.00 91.81 93 CYS A CA 1
ATOM 725 C C . CYS A 1 93 ? -14.297 -2.210 -3.565 1.00 91.81 93 CYS A C 1
ATOM 727 O O . CYS A 1 93 ? -15.107 -1.399 -3.123 1.00 91.81 93 CYS A O 1
ATOM 729 N N . TRP A 1 94 ? -14.253 -2.540 -4.854 1.00 91.62 94 TRP A N 1
ATOM 730 C CA . TRP A 1 94 ? -15.306 -2.174 -5.802 1.00 91.62 94 TRP A CA 1
ATOM 731 C C . TRP A 1 94 ? -15.610 -3.336 -6.759 1.00 91.62 94 TRP A C 1
ATOM 733 O O . TRP A 1 94 ? -14.776 -4.241 -6.904 1.00 91.62 94 TRP A O 1
ATOM 743 N N . PRO A 1 95 ? -16.814 -3.375 -7.358 1.00 90.69 95 PRO A N 1
ATOM 744 C CA . PRO A 1 95 ? -17.157 -4.372 -8.366 1.00 90.69 95 PRO A CA 1
ATOM 745 C C . PRO A 1 95 ? -16.269 -4.238 -9.605 1.00 90.69 95 PRO A C 1
ATOM 747 O O . PRO A 1 95 ? -15.998 -3.127 -10.051 1.00 90.69 95 PRO A O 1
ATOM 750 N N . VAL A 1 96 ? -15.865 -5.370 -10.178 1.00 92.50 96 VAL A N 1
ATOM 751 C CA . VAL A 1 96 ? -15.167 -5.433 -11.467 1.00 92.50 96 VAL A CA 1
ATOM 752 C C . VAL A 1 96 ? -16.030 -6.247 -12.414 1.00 92.50 96 VAL A C 1
ATOM 754 O O . VAL A 1 96 ? -16.130 -7.463 -12.275 1.00 92.50 96 VAL A O 1
ATOM 757 N N . ASN A 1 97 ? -16.685 -5.561 -13.344 1.00 93.06 97 ASN A N 1
ATOM 758 C CA . ASN A 1 97 ? -17.558 -6.159 -14.350 1.00 93.06 97 ASN A CA 1
ATOM 759 C C . ASN A 1 97 ? -16.841 -6.280 -15.698 1.00 93.06 97 ASN A C 1
ATOM 761 O O . ASN A 1 97 ? -17.162 -7.153 -16.499 1.00 93.06 97 ASN A O 1
ATOM 765 N N . ASN A 1 98 ? -15.875 -5.397 -15.961 1.00 93.62 98 ASN A N 1
ATOM 766 C CA . ASN A 1 98 ? -15.034 -5.435 -17.150 1.00 93.62 98 ASN A CA 1
ATOM 767 C C . ASN A 1 98 ? -13.632 -4.863 -16.866 1.00 93.62 98 ASN A C 1
ATOM 769 O O . ASN A 1 98 ? -13.346 -4.367 -15.777 1.00 93.62 98 ASN A O 1
ATOM 773 N N . ILE A 1 99 ? -12.746 -4.925 -17.863 1.00 91.69 99 ILE A N 1
ATOM 774 C CA . ILE A 1 99 ? -11.341 -4.512 -17.725 1.00 91.69 99 ILE A CA 1
ATOM 775 C C . ILE A 1 99 ? -11.165 -3.033 -17.342 1.00 91.69 99 ILE A C 1
ATOM 777 O O . ILE A 1 99 ? -10.188 -2.700 -16.679 1.00 91.69 99 ILE A O 1
ATOM 781 N N . ASN A 1 100 ? -12.111 -2.156 -17.695 1.00 91.81 100 ASN A N 1
ATOM 782 C CA . ASN A 1 100 ? -12.026 -0.724 -17.388 1.00 91.81 100 ASN A CA 1
ATOM 783 C C . ASN A 1 100 ? -12.303 -0.412 -15.909 1.00 91.81 100 ASN A C 1
ATOM 785 O O . ASN A 1 100 ? -12.000 0.689 -15.447 1.00 91.81 100 ASN A O 1
ATOM 789 N N . ASP A 1 101 ? -12.844 -1.376 -15.160 1.00 93.81 101 ASP A N 1
ATOM 790 C CA . ASP A 1 101 ? -13.018 -1.264 -13.711 1.00 93.81 101 ASP A CA 1
ATOM 791 C C . ASP A 1 101 ? -11.707 -1.563 -12.960 1.00 93.81 101 ASP A C 1
ATOM 793 O O . ASP A 1 101 ? -11.585 -1.266 -11.769 1.00 93.81 101 ASP A O 1
ATOM 797 N N . LEU A 1 102 ? -10.707 -2.141 -13.637 1.00 94.94 102 LEU A N 1
ATOM 798 C CA . LEU A 1 102 ? -9.379 -2.365 -13.076 1.00 94.94 102 LEU A CA 1
ATOM 799 C C . LEU A 1 102 ? -8.532 -1.104 -13.161 1.00 94.94 102 LEU A C 1
ATOM 801 O O . LEU A 1 102 ? -8.656 -0.300 -14.086 1.00 94.94 102 LEU A O 1
ATOM 805 N N . LYS A 1 103 ? -7.604 -0.979 -12.213 1.00 95.50 103 LYS A N 1
ATOM 806 C CA . LYS A 1 103 ? -6.545 0.028 -12.263 1.00 95.50 103 LYS A CA 1
ATOM 807 C C . LYS A 1 103 ? -5.183 -0.626 -12.117 1.00 95.50 103 LYS A C 1
ATOM 809 O O . LYS A 1 103 ? -4.998 -1.474 -11.244 1.00 95.50 103 LYS A O 1
ATOM 814 N N . VAL A 1 104 ? -4.228 -0.200 -12.939 1.00 96.31 104 VAL A N 1
ATOM 815 C CA . VAL A 1 104 ? -2.832 -0.649 -12.879 1.00 96.31 104 VAL A CA 1
ATOM 816 C C . VAL A 1 104 ? -1.936 0.538 -12.566 1.00 96.31 104 VAL A C 1
ATOM 818 O O . VAL A 1 104 ? -1.959 1.540 -13.276 1.00 96.31 104 VAL A O 1
ATOM 821 N N . ALA A 1 105 ? -1.138 0.426 -11.509 1.00 97.19 105 ALA A N 1
ATOM 822 C CA . ALA A 1 105 ? -0.161 1.432 -11.116 1.00 97.19 105 ALA A CA 1
ATOM 823 C C . ALA A 1 105 ? 1.258 0.856 -11.251 1.00 97.19 105 ALA A C 1
ATOM 825 O O . ALA A 1 105 ? 1.761 0.244 -10.303 1.00 97.19 105 ALA A O 1
ATOM 826 N N . PRO A 1 106 ? 1.906 1.001 -12.421 1.00 97.56 106 PRO A N 1
ATOM 827 C CA . PRO A 1 106 ? 3.312 0.651 -12.577 1.00 97.56 106 PRO A CA 1
ATOM 828 C C . PRO A 1 106 ? 4.196 1.564 -11.718 1.00 97.56 106 PRO A C 1
ATOM 830 O O . PRO A 1 106 ? 3.949 2.770 -11.597 1.00 97.56 106 PRO A O 1
ATOM 833 N N . PHE A 1 107 ? 5.245 0.996 -11.124 1.00 97.88 107 PHE A N 1
ATOM 834 C CA . PHE A 1 107 ? 6.204 1.750 -10.308 1.00 97.88 107 PHE A CA 1
ATOM 835 C C . PHE A 1 107 ? 7.668 1.383 -10.557 1.00 97.88 107 PHE A C 1
ATOM 837 O O . PHE A 1 107 ? 8.545 2.149 -10.149 1.00 97.88 107 PHE A O 1
ATOM 844 N N . HIS A 1 108 ? 7.954 0.272 -11.244 1.00 98.50 108 HIS A N 1
ATOM 845 C CA . HIS A 1 108 ? 9.284 -0.025 -11.776 1.00 98.50 108 HIS A CA 1
ATOM 846 C C . HIS A 1 108 ? 9.204 -0.559 -13.206 1.00 98.50 108 HIS A C 1
ATOM 848 O O . HIS A 1 108 ? 8.302 -1.307 -13.566 1.00 98.50 108 HIS A O 1
ATOM 854 N N . ILE A 1 109 ? 10.203 -0.185 -13.998 1.00 98.38 109 ILE A N 1
ATOM 855 C CA . ILE A 1 109 ? 10.556 -0.852 -15.254 1.00 98.38 109 ILE A CA 1
ATOM 856 C C . ILE A 1 109 ? 11.742 -1.721 -14.880 1.00 98.38 109 ILE A C 1
ATOM 858 O O . ILE A 1 109 ? 12.790 -1.173 -14.549 1.00 98.38 109 ILE A O 1
ATOM 862 N N . LEU A 1 110 ? 11.541 -3.031 -14.803 1.00 98.44 110 LEU A N 1
ATOM 863 C CA . LEU A 1 110 ? 12.535 -3.955 -14.263 1.00 98.44 110 LEU A CA 1
ATOM 864 C C . LEU A 1 110 ? 13.571 -4.318 -15.322 1.00 98.44 110 LEU A C 1
ATOM 866 O O . LEU A 1 110 ? 14.768 -4.193 -15.072 1.00 98.44 110 LEU A O 1
ATOM 870 N N . ALA A 1 111 ? 13.112 -4.717 -16.506 1.00 98.44 111 ALA A N 1
ATOM 871 C CA . ALA A 1 111 ? 13.983 -5.148 -17.589 1.00 98.44 111 ALA A CA 1
ATOM 872 C C . ALA A 1 111 ? 13.372 -4.867 -18.966 1.00 98.44 111 ALA A C 1
ATOM 874 O O . ALA A 1 111 ? 12.148 -4.822 -19.121 1.00 98.44 111 ALA A O 1
ATOM 875 N N . THR A 1 112 ? 14.255 -4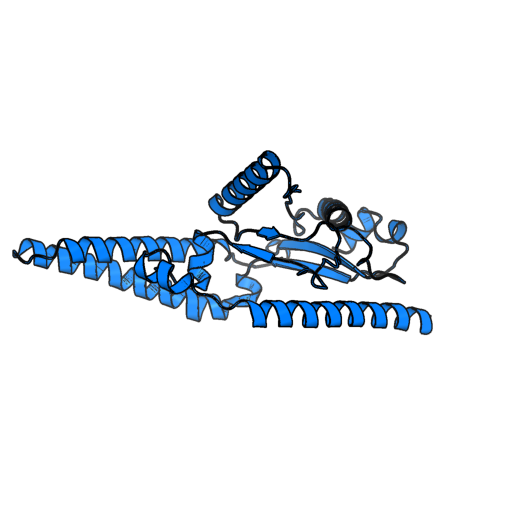.678 -19.935 1.00 98.06 112 THR A N 1
ATOM 876 C CA . THR A 1 112 ? 13.994 -4.617 -21.378 1.00 98.06 112 THR A CA 1
ATOM 877 C C . THR A 1 112 ? 15.104 -5.386 -22.091 1.00 98.06 112 THR A C 1
ATOM 879 O O . THR A 1 112 ? 16.016 -5.893 -21.432 1.00 98.06 112 THR A O 1
ATOM 882 N N . GLU A 1 113 ? 15.068 -5.434 -23.421 1.00 97.06 113 GLU A N 1
ATOM 883 C CA . GLU A 1 113 ? 16.118 -6.059 -24.222 1.00 97.06 113 GLU A CA 1
ATOM 884 C C . GLU A 1 113 ? 17.514 -5.589 -23.784 1.00 97.06 113 GLU A C 1
ATOM 886 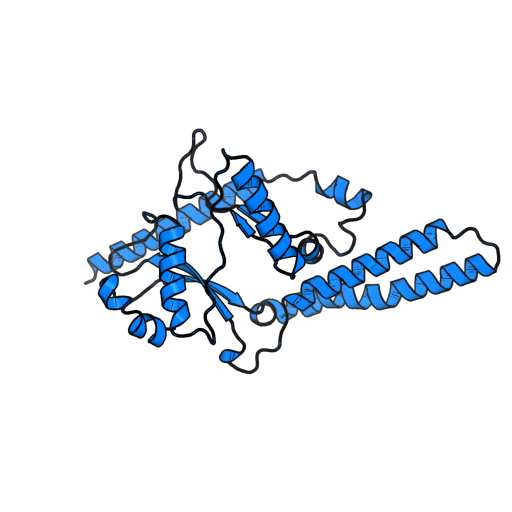O O . GLU A 1 113 ? 17.759 -4.394 -23.586 1.00 97.06 113 GLU A O 1
ATOM 891 N N . GLY A 1 114 ? 18.402 -6.556 -23.543 1.00 96.06 114 GLY A N 1
ATOM 892 C CA . GLY A 1 114 ? 19.782 -6.335 -23.114 1.00 96.06 114 GLY A CA 1
ATOM 893 C C . GLY A 1 114 ? 20.017 -5.652 -21.755 1.00 96.06 114 GLY A C 1
ATOM 894 O O . GLY A 1 114 ? 21.178 -5.516 -21.372 1.00 96.06 114 GLY A O 1
ATOM 895 N N . GLN A 1 115 ? 18.987 -5.228 -21.003 1.00 96.94 115 GLN A N 1
ATOM 896 C CA . GLN A 1 115 ? 19.186 -4.417 -19.792 1.00 96.94 115 GLN A CA 1
ATOM 897 C C . GLN A 1 115 ? 18.200 -4.713 -18.650 1.00 96.94 115 GLN A C 1
ATOM 899 O O . GLN A 1 115 ? 16.981 -4.634 -18.805 1.00 96.94 115 GLN A O 1
ATOM 904 N N . VAL A 1 116 ? 18.748 -4.907 -17.445 1.00 98.19 116 VAL A N 1
ATOM 905 C CA . VAL A 1 116 ? 18.026 -4.753 -16.169 1.00 98.19 116 VAL A CA 1
ATOM 906 C C . VAL A 1 116 ? 18.250 -3.329 -15.652 1.00 98.19 116 VAL A C 1
ATOM 908 O O . VAL A 1 116 ? 19.387 -2.874 -15.549 1.00 98.19 116 VAL A O 1
ATOM 911 N N . HIS A 1 117 ? 17.185 -2.603 -15.314 1.00 98.19 117 HIS A N 1
ATOM 912 C CA . HIS A 1 117 ? 17.245 -1.156 -15.025 1.00 98.19 117 HIS A CA 1
ATOM 913 C C . HIS A 1 117 ? 17.485 -0.831 -13.541 1.00 98.19 117 HIS A C 1
ATOM 915 O O . HIS A 1 117 ? 17.020 0.190 -13.035 1.00 98.19 117 HIS A O 1
ATOM 921 N N . THR A 1 118 ? 18.206 -1.690 -12.816 1.00 97.19 118 THR A N 1
ATOM 922 C CA . THR A 1 118 ? 18.588 -1.475 -11.403 1.00 97.19 118 THR A CA 1
ATOM 923 C C . THR A 1 118 ? 19.654 -0.391 -11.222 1.00 97.19 118 THR A C 1
ATOM 925 O O . THR A 1 118 ? 19.916 0.040 -10.097 1.00 97.19 118 THR A O 1
ATOM 928 N N . ASP A 1 119 ? 20.269 0.062 -12.314 1.00 96.75 119 ASP A N 1
ATOM 929 C CA . ASP A 1 119 ? 21.228 1.164 -12.359 1.00 96.75 119 ASP A CA 1
ATOM 930 C C . ASP A 1 119 ? 20.545 2.544 -12.308 1.00 96.75 119 ASP A C 1
ATOM 932 O O . ASP A 1 119 ? 21.177 3.548 -11.964 1.00 96.75 119 ASP A O 1
ATOM 936 N N . LYS A 1 120 ? 19.246 2.613 -12.625 1.00 98.19 120 LYS A N 1
ATOM 937 C CA . LYS A 1 120 ? 18.476 3.860 -12.642 1.00 98.19 120 LYS A CA 1
ATOM 938 C C . LYS A 1 120 ? 17.996 4.247 -11.241 1.00 98.19 120 LYS A C 1
ATOM 940 O O . LYS A 1 120 ? 17.792 3.422 -10.356 1.00 98.19 120 LYS A O 1
ATOM 945 N N . ILE A 1 121 ? 17.790 5.544 -11.014 1.00 98.44 121 ILE A N 1
ATOM 946 C CA . ILE A 1 121 ? 17.175 6.051 -9.774 1.00 98.44 121 ILE A CA 1
ATOM 947 C C . ILE A 1 121 ? 15.650 5.896 -9.821 1.00 98.44 121 ILE A C 1
ATOM 949 O O . ILE A 1 121 ? 15.055 5.906 -10.898 1.00 98.44 121 ILE A O 1
ATOM 953 N N . HIS A 1 122 ? 14.975 5.839 -8.669 1.00 98.38 122 HIS A N 1
ATOM 954 C CA . HIS A 1 122 ? 13.512 5.670 -8.649 1.00 98.38 122 HIS A CA 1
ATOM 955 C C . HIS A 1 122 ? 12.740 6.771 -9.383 1.00 98.38 122 HIS A C 1
ATOM 957 O O . HIS A 1 122 ? 11.710 6.474 -9.984 1.00 98.38 122 HIS A O 1
ATOM 963 N N . LEU A 1 123 ? 13.251 8.008 -9.402 1.00 98.19 123 LEU A N 1
ATOM 964 C CA . LEU A 1 123 ? 12.639 9.090 -10.177 1.00 98.19 123 LEU A CA 1
ATOM 965 C C . LEU A 1 123 ? 12.623 8.807 -11.679 1.00 98.19 123 LEU A C 1
ATOM 967 O O . LEU A 1 123 ? 11.654 9.152 -12.343 1.00 98.19 123 LEU A O 1
ATOM 971 N N . TRP A 1 124 ? 13.652 8.146 -12.214 1.00 98.38 124 TRP A N 1
ATOM 972 C CA . TRP A 1 124 ? 13.667 7.763 -13.623 1.00 98.38 124 TRP A CA 1
ATOM 973 C C . TRP A 1 124 ? 12.524 6.790 -13.931 1.00 98.38 124 TRP A C 1
ATOM 975 O O . TRP A 1 124 ? 11.769 7.019 -14.875 1.00 98.38 124 TRP A O 1
ATOM 985 N N . HIS A 1 125 ? 12.333 5.766 -13.088 1.00 98.44 125 HIS A N 1
ATOM 986 C CA . HIS A 1 125 ? 11.231 4.816 -13.257 1.00 98.44 125 HIS A CA 1
ATOM 987 C C . HIS A 1 125 ? 9.875 5.515 -13.155 1.00 98.44 125 HIS A C 1
ATOM 989 O O . HIS A 1 125 ? 9.054 5.357 -14.050 1.00 98.44 125 HIS A O 1
ATOM 995 N N . LEU A 1 126 ? 9.658 6.310 -12.100 1.00 98.12 126 LEU A N 1
ATOM 996 C CA . LEU A 1 126 ? 8.391 7.007 -11.849 1.00 98.12 126 LEU A CA 1
ATOM 997 C C . LEU A 1 126 ? 8.033 7.983 -12.976 1.00 98.12 126 LEU A C 1
ATOM 999 O O . LEU A 1 126 ? 6.888 8.003 -13.420 1.00 98.12 126 LEU A O 1
ATOM 1003 N N . ASN A 1 127 ? 9.009 8.732 -13.492 1.00 97.81 127 ASN A N 1
ATOM 1004 C CA . ASN A 1 127 ? 8.791 9.644 -14.612 1.00 97.81 127 ASN A CA 1
ATOM 1005 C C . ASN A 1 127 ? 8.447 8.884 -15.897 1.00 97.81 127 ASN A C 1
ATOM 1007 O O . ASN A 1 127 ? 7.509 9.258 -16.599 1.00 97.81 127 ASN A O 1
ATOM 1011 N N . ARG A 1 128 ? 9.166 7.794 -16.196 1.00 97.06 128 ARG A N 1
ATOM 1012 C CA . ARG A 1 128 ? 8.929 7.008 -17.412 1.00 97.06 128 ARG A CA 1
ATOM 1013 C C . ARG A 1 128 ? 7.574 6.303 -17.382 1.00 97.06 128 ARG A C 1
ATOM 1015 O O . ARG A 1 128 ? 6.841 6.354 -18.365 1.00 97.06 128 ARG A O 1
ATOM 1022 N N . VAL A 1 129 ? 7.204 5.689 -16.257 1.00 97.00 129 VAL A N 1
ATOM 1023 C CA . VAL A 1 129 ? 5.882 5.057 -16.132 1.00 97.00 129 VAL A CA 1
ATOM 1024 C C . VAL A 1 129 ? 4.761 6.094 -16.144 1.00 97.00 129 VAL A C 1
ATOM 1026 O O . VAL A 1 129 ? 3.727 5.844 -16.752 1.00 97.00 129 VAL A O 1
ATOM 1029 N N . ALA A 1 130 ? 4.971 7.289 -15.578 1.00 97.25 130 ALA A N 1
ATOM 1030 C CA . ALA A 1 130 ? 3.992 8.371 -15.658 1.00 97.25 130 ALA A CA 1
ATOM 1031 C C . ALA A 1 130 ? 3.730 8.818 -17.106 1.00 97.25 130 ALA A C 1
ATOM 1033 O O . ALA A 1 130 ? 2.574 9.052 -17.451 1.00 97.25 130 ALA A O 1
ATOM 1034 N N . GLN A 1 131 ? 4.761 8.881 -17.958 1.00 96.00 131 GLN A N 1
ATOM 1035 C CA . GLN A 1 131 ? 4.600 9.166 -19.392 1.00 96.00 131 GLN A CA 1
ATOM 1036 C C . GLN A 1 131 ? 3.748 8.098 -20.090 1.00 96.00 131 GLN A C 1
ATOM 1038 O O . GLN A 1 131 ? 2.840 8.439 -20.841 1.00 96.00 131 GLN A O 1
ATOM 1043 N N . ILE A 1 132 ? 3.985 6.815 -19.803 1.00 96.00 132 ILE A N 1
ATOM 1044 C CA . ILE A 1 132 ? 3.199 5.705 -20.368 1.00 96.00 132 ILE A CA 1
ATOM 1045 C C . ILE A 1 132 ? 1.732 5.787 -19.911 1.00 96.00 132 ILE A C 1
ATOM 1047 O O . ILE A 1 132 ? 0.817 5.642 -20.723 1.00 96.00 132 ILE A O 1
ATOM 1051 N N . CYS A 1 133 ? 1.490 6.075 -18.626 1.00 96.88 133 CYS A N 1
ATOM 1052 C CA . CYS A 1 133 ? 0.141 6.171 -18.062 1.00 96.88 133 CYS A CA 1
ATOM 1053 C C . CYS A 1 133 ? -0.727 7.254 -18.730 1.00 96.88 133 CYS A C 1
ATOM 1055 O O . CYS A 1 133 ? -1.947 7.106 -18.763 1.00 96.88 133 CYS A O 1
ATOM 1057 N N . GLN A 1 134 ? -0.134 8.314 -19.295 1.00 95.81 134 GLN A N 1
ATOM 1058 C CA . GLN A 1 134 ? -0.881 9.382 -19.981 1.00 95.81 134 GLN A CA 1
ATOM 1059 C C . GLN A 1 134 ? -1.648 8.883 -21.215 1.00 95.81 134 GLN A C 1
ATOM 1061 O O . GLN A 1 134 ? -2.678 9.456 -21.566 1.00 95.81 134 GLN A O 1
ATOM 1066 N N . TYR A 1 135 ? -1.193 7.798 -21.847 1.00 96.38 135 TYR A N 1
ATOM 1067 C CA . TYR A 1 135 ? -1.798 7.258 -23.069 1.00 96.38 135 TYR A CA 1
ATOM 1068 C C . TYR A 1 135 ? -2.899 6.213 -22.815 1.00 96.38 135 TYR A C 1
ATOM 1070 O O . TYR A 1 135 ? -3.481 5.700 -23.772 1.00 96.38 135 TYR A O 1
ATOM 1078 N N . ASP A 1 136 ? -3.202 5.907 -21.547 1.00 93.62 136 ASP A N 1
ATOM 1079 C CA . ASP A 1 136 ? -4.296 5.014 -21.127 1.00 93.62 136 ASP A CA 1
ATOM 1080 C C . ASP A 1 136 ? -4.763 5.370 -19.704 1.00 93.62 136 ASP A C 1
ATOM 1082 O O . ASP A 1 136 ? -4.797 4.536 -18.798 1.00 93.62 136 ASP A O 1
ATOM 1086 N N . ALA A 1 137 ? -5.110 6.643 -19.486 1.00 90.19 137 ALA A N 1
ATOM 1087 C CA . ALA A 1 137 ? -5.537 7.146 -18.175 1.00 90.19 137 ALA A CA 1
ATOM 1088 C C . ALA A 1 137 ? -6.837 6.487 -17.654 1.00 90.19 137 ALA A C 1
ATOM 1090 O O . ALA A 1 137 ? -7.202 6.641 -16.486 1.00 90.19 137 ALA A O 1
ATOM 1091 N N . GLY A 1 138 ? -7.544 5.747 -18.517 1.00 90.81 138 GLY A N 1
ATOM 1092 C CA . GLY A 1 138 ? -8.714 4.956 -18.156 1.00 90.81 138 GLY A CA 1
ATOM 1093 C C . GLY A 1 138 ? -8.373 3.754 -17.275 1.00 90.81 138 GLY A C 1
ATOM 1094 O O . GLY A 1 138 ? -9.150 3.441 -16.378 1.00 90.81 138 GLY A O 1
ATOM 1095 N N . ILE A 1 139 ? -7.213 3.121 -17.461 1.00 93.75 139 ILE A N 1
ATOM 1096 C CA . ILE A 1 139 ? -6.802 1.922 -16.705 1.00 93.75 139 ILE A CA 1
ATOM 1097 C C . ILE A 1 139 ? -5.504 2.168 -15.931 1.00 93.75 139 ILE A C 1
ATOM 1099 O O . ILE A 1 139 ? -5.352 1.702 -14.801 1.00 93.75 139 ILE A O 1
ATOM 1103 N N . MET A 1 140 ? -4.556 2.900 -16.509 1.00 95.75 140 MET A N 1
ATOM 1104 C CA . MET A 1 140 ? -3.247 3.118 -15.909 1.00 95.75 140 MET A CA 1
ATOM 1105 C C . MET A 1 140 ? -3.223 4.381 -15.051 1.00 95.75 140 MET A C 1
ATOM 1107 O O . MET A 1 140 ? -3.680 5.446 -15.460 1.00 95.75 140 MET A O 1
ATOM 1111 N N . ILE A 1 141 ? -2.650 4.266 -13.856 1.00 96.06 141 ILE A N 1
ATOM 1112 C CA . ILE A 1 141 ? -2.521 5.370 -12.907 1.00 96.06 141 ILE A CA 1
ATOM 1113 C C . ILE A 1 141 ? -1.039 5.617 -12.640 1.00 96.06 141 ILE A C 1
ATOM 1115 O O . ILE A 1 141 ? -0.302 4.713 -12.252 1.00 96.06 141 ILE A O 1
ATOM 1119 N N . ALA A 1 142 ? -0.594 6.860 -12.827 1.00 96.75 142 ALA A N 1
ATOM 1120 C CA . ALA A 1 142 ? 0.741 7.270 -12.409 1.00 96.75 142 ALA A CA 1
ATOM 1121 C C . ALA A 1 142 ? 0.836 7.279 -10.874 1.00 96.75 142 ALA A C 1
ATOM 1123 O O . ALA A 1 142 ? -0.016 7.850 -10.192 1.00 96.75 142 ALA A O 1
ATOM 1124 N N . THR A 1 143 ? 1.886 6.666 -10.328 1.00 94.81 143 THR A N 1
ATOM 1125 C CA . THR A 1 143 ? 2.087 6.595 -8.876 1.00 94.81 143 THR A CA 1
ATOM 1126 C C . THR A 1 143 ? 2.455 7.981 -8.323 1.00 94.81 143 THR A C 1
ATOM 1128 O O . THR A 1 143 ? 3.509 8.506 -8.691 1.00 94.81 143 THR A O 1
ATOM 1131 N N . PRO A 1 144 ? 1.649 8.587 -7.427 1.00 95.19 144 PRO A N 1
ATOM 1132 C CA . PRO A 1 144 ? 2.021 9.843 -6.790 1.00 95.19 144 PRO A CA 1
ATOM 1133 C C . PRO A 1 144 ? 3.236 9.630 -5.883 1.00 95.19 144 PRO A C 1
ATOM 1135 O O . PRO A 1 144 ? 3.301 8.658 -5.129 1.00 95.19 144 PRO A O 1
ATOM 1138 N N . TYR A 1 145 ? 4.192 10.555 -5.926 1.00 97.69 145 TYR A N 1
ATOM 1139 C CA . TYR A 1 145 ? 5.415 10.475 -5.134 1.00 97.69 145 TYR A CA 1
ATOM 1140 C C . TYR A 1 145 ? 5.819 11.839 -4.575 1.00 97.69 145 TYR A C 1
ATOM 1142 O O . TYR A 1 145 ? 5.378 12.886 -5.051 1.00 97.69 145 TYR A O 1
ATOM 1150 N N . LYS A 1 146 ? 6.693 11.812 -3.568 1.00 97.81 146 LYS A N 1
ATOM 1151 C CA . LYS A 1 146 ? 7.393 12.984 -3.048 1.00 97.81 146 LYS A CA 1
ATOM 1152 C C . LYS A 1 146 ? 8.830 12.601 -2.712 1.00 97.81 146 LYS A C 1
ATOM 1154 O O . LYS A 1 146 ? 9.066 11.579 -2.071 1.00 97.81 146 LYS A O 1
ATOM 1159 N N . THR A 1 147 ? 9.781 13.409 -3.164 1.00 98.25 147 THR A N 1
ATOM 1160 C CA . THR A 1 147 ? 11.177 13.327 -2.726 1.00 98.25 147 THR A CA 1
ATOM 1161 C C . THR A 1 147 ? 11.318 14.005 -1.372 1.00 98.25 147 THR A C 1
ATOM 1163 O O . THR A 1 147 ? 10.739 15.070 -1.162 1.00 98.25 147 THR A O 1
ATOM 1166 N N . VAL A 1 148 ? 12.079 13.388 -0.474 1.00 98.50 148 VAL A N 1
ATOM 1167 C CA . VAL A 1 148 ? 12.338 13.898 0.875 1.00 98.50 148 VAL A CA 1
ATOM 1168 C C . VAL A 1 148 ? 13.838 13.835 1.117 1.00 98.50 148 VAL A C 1
ATOM 1170 O O . VAL A 1 148 ? 14.437 12.769 0.944 1.00 98.50 148 VAL A O 1
ATOM 1173 N N . ASP A 1 149 ? 14.427 14.962 1.502 1.00 98.19 149 ASP A N 1
ATOM 1174 C CA . ASP A 1 149 ? 15.777 15.002 2.049 1.00 98.19 149 ASP A CA 1
ATOM 1175 C C . ASP A 1 149 ? 15.696 14.742 3.556 1.00 98.19 149 ASP A C 1
ATOM 1177 O O . ASP A 1 149 ? 15.178 15.547 4.318 1.00 98.19 149 ASP A O 1
ATOM 1181 N N . VAL A 1 150 ? 16.202 13.588 3.989 1.00 97.06 150 VAL A N 1
ATOM 1182 C CA . VAL A 1 150 ? 16.187 13.160 5.402 1.00 97.06 150 VAL A CA 1
ATOM 1183 C C . VAL A 1 150 ? 17.269 13.838 6.252 1.00 97.06 150 VAL A C 1
ATOM 1185 O O . VAL A 1 150 ? 17.558 13.401 7.364 1.00 97.06 150 VAL A O 1
ATOM 1188 N N . THR A 1 151 ? 17.944 14.846 5.700 1.00 97.81 151 THR A N 1
ATOM 1189 C CA . THR A 1 151 ? 18.889 15.709 6.416 1.00 97.81 151 THR A CA 1
ATOM 1190 C C . THR A 1 151 ? 18.381 17.143 6.561 1.00 97.81 151 THR A C 1
ATOM 1192 O O . THR A 1 151 ? 19.008 17.930 7.269 1.00 97.81 151 THR A O 1
ATOM 1195 N N . ASP A 1 152 ? 17.232 17.456 5.956 1.00 98.56 152 ASP A N 1
ATOM 1196 C CA . ASP A 1 152 ? 16.555 18.746 6.037 1.00 98.56 152 ASP A CA 1
ATOM 1197 C C . ASP A 1 152 ? 15.220 18.606 6.802 1.00 98.56 152 ASP A C 1
ATOM 1199 O O . ASP A 1 152 ? 14.272 18.007 6.277 1.00 98.56 152 ASP A O 1
ATOM 1203 N N . PRO A 1 153 ? 15.110 19.165 8.023 1.00 98.50 153 PRO A N 1
ATOM 1204 C CA . PRO A 1 153 ? 13.888 19.103 8.825 1.00 98.50 153 PRO A CA 1
ATOM 1205 C C . PRO A 1 153 ? 12.636 19.642 8.119 1.00 98.50 153 PRO A C 1
ATOM 1207 O O . PRO A 1 153 ? 11.537 19.121 8.343 1.00 98.50 153 PRO A O 1
ATOM 1210 N N . ASP A 1 154 ? 12.775 20.652 7.253 1.00 98.56 154 ASP A N 1
ATOM 1211 C CA . ASP A 1 154 ? 11.635 21.210 6.524 1.00 98.56 154 ASP A CA 1
ATOM 1212 C C . ASP A 1 154 ? 11.142 20.213 5.466 1.00 98.56 154 ASP A C 1
ATOM 1214 O O . ASP A 1 154 ? 9.943 19.913 5.399 1.00 98.56 154 ASP A O 1
ATOM 1218 N N . SER A 1 155 ? 12.061 19.596 4.714 1.00 98.56 155 SER A N 1
ATOM 1219 C CA . SER A 1 155 ? 11.748 18.517 3.768 1.00 98.56 155 SER A CA 1
ATOM 1220 C C . SER A 1 155 ? 11.074 17.315 4.445 1.00 98.56 155 SER A C 1
ATOM 1222 O O . SER A 1 155 ? 10.088 16.772 3.925 1.00 98.56 155 SER A O 1
ATOM 1224 N N . GLU A 1 156 ? 11.551 16.912 5.629 1.00 98.50 156 GLU A N 1
ATOM 1225 C CA . GLU A 1 156 ? 10.930 15.849 6.429 1.00 98.50 156 GLU A CA 1
ATOM 1226 C C . GLU A 1 156 ? 9.488 16.200 6.814 1.00 98.50 156 GLU A C 1
ATOM 1228 O O . GLU A 1 156 ? 8.575 15.385 6.624 1.00 98.50 156 GLU A O 1
ATOM 1233 N N . ASN A 1 157 ? 9.260 17.424 7.301 1.00 98.69 157 ASN A N 1
ATOM 1234 C CA . ASN A 1 157 ? 7.933 17.896 7.678 1.00 98.69 157 ASN A CA 1
ATOM 1235 C C . ASN A 1 157 ? 6.976 17.927 6.477 1.00 98.69 157 ASN A C 1
ATOM 1237 O O . ASN A 1 157 ? 5.839 17.454 6.568 1.00 98.69 157 ASN A O 1
ATOM 1241 N N . GLU A 1 158 ? 7.433 18.393 5.314 1.00 98.62 158 GLU A N 1
ATOM 1242 C CA . GLU A 1 158 ? 6.629 18.330 4.096 1.00 98.62 158 GLU A CA 1
ATOM 1243 C C . GLU A 1 158 ? 6.278 16.885 3.702 1.00 98.62 158 GLU A C 1
ATOM 1245 O O . GLU A 1 158 ? 5.166 16.620 3.228 1.00 98.62 158 GLU A O 1
ATOM 1250 N N . GLY A 1 159 ? 7.210 15.943 3.881 1.00 98.50 159 GLY A N 1
ATOM 1251 C CA . GLY A 1 159 ? 6.984 14.513 3.668 1.00 98.50 159 GLY A CA 1
ATOM 1252 C C . GLY A 1 159 ? 5.903 13.948 4.593 1.00 98.50 159 GLY A C 1
ATOM 1253 O O . GLY A 1 159 ? 4.997 13.242 4.135 1.00 98.50 159 GLY A O 1
ATOM 1254 N N . ILE A 1 160 ? 5.945 14.313 5.877 1.00 98.62 160 ILE A N 1
ATOM 1255 C CA . ILE A 1 160 ? 4.934 13.936 6.876 1.00 98.62 160 ILE A CA 1
ATOM 1256 C C . ILE A 1 160 ? 3.561 14.489 6.485 1.00 98.62 160 ILE A C 1
ATOM 1258 O O . ILE A 1 160 ? 2.588 13.733 6.441 1.00 98.62 160 ILE A O 1
ATOM 1262 N N . VAL A 1 161 ? 3.472 15.780 6.150 1.00 98.56 161 VAL A N 1
ATOM 1263 C CA . VAL A 1 161 ? 2.213 16.428 5.744 1.00 98.56 161 VAL A CA 1
ATOM 1264 C C . VAL A 1 161 ? 1.640 15.782 4.482 1.00 98.56 161 VAL A C 1
ATOM 1266 O O . VAL A 1 161 ? 0.430 15.550 4.393 1.00 98.56 161 VAL A O 1
ATOM 1269 N N . TRP A 1 162 ? 2.485 15.462 3.501 1.00 98.56 162 TRP A N 1
ATOM 1270 C CA . TRP A 1 162 ? 2.066 14.758 2.289 1.00 98.56 162 TRP A CA 1
ATOM 1271 C C . TRP A 1 162 ? 1.482 13.376 2.608 1.00 98.56 162 TRP A C 1
ATOM 1273 O O . TRP A 1 162 ? 0.384 13.050 2.147 1.00 98.56 162 TRP A O 1
ATOM 1283 N N . TRP A 1 163 ? 2.162 12.597 3.455 1.00 98.62 163 TRP A N 1
ATOM 1284 C CA . TRP A 1 163 ? 1.691 11.278 3.880 1.00 98.62 163 TRP A CA 1
ATOM 1285 C C . TRP A 1 163 ? 0.367 11.363 4.646 1.00 98.62 163 TRP A C 1
ATOM 1287 O O . TRP A 1 163 ? -0.561 10.616 4.340 1.00 98.62 163 TRP A O 1
ATOM 1297 N N . GLN A 1 164 ? 0.233 12.318 5.572 1.00 98.50 164 GLN A N 1
ATOM 1298 C CA . GLN A 1 164 ? -1.007 12.541 6.323 1.00 98.50 164 GLN A CA 1
ATOM 1299 C C . GLN A 1 164 ? -2.177 12.873 5.390 1.00 98.50 164 GLN A C 1
ATOM 1301 O O . GLN A 1 164 ? -3.259 12.303 5.534 1.00 98.50 164 GLN A O 1
ATOM 1306 N N . LYS A 1 165 ? -1.969 13.754 4.400 1.00 98.00 165 LYS A N 1
ATOM 1307 C CA . LYS A 1 165 ? -2.992 14.092 3.394 1.00 98.00 165 LYS A CA 1
ATOM 1308 C C . LYS A 1 165 ? -3.441 12.860 2.606 1.00 98.00 165 LYS A C 1
ATOM 1310 O O . LYS A 1 165 ? -4.639 12.704 2.377 1.00 98.00 165 LYS A O 1
ATOM 1315 N N . LEU A 1 166 ? -2.506 11.997 2.207 1.00 96.88 166 LEU A N 1
ATOM 1316 C CA . LEU A 1 166 ? -2.806 10.753 1.495 1.00 96.88 166 LEU A CA 1
ATOM 1317 C C . LEU A 1 166 ? -3.624 9.790 2.366 1.00 96.88 166 LEU A C 1
ATOM 1319 O O . LEU A 1 166 ? -4.676 9.311 1.941 1.00 96.88 166 LEU A O 1
ATOM 1323 N N . THR A 1 167 ? -3.182 9.535 3.599 1.00 97.38 167 THR A N 1
ATOM 1324 C CA . THR A 1 167 ? -3.847 8.570 4.487 1.00 97.38 167 THR A CA 1
ATOM 1325 C C . THR A 1 167 ? -5.199 9.063 4.990 1.00 97.38 167 THR A C 1
ATOM 1327 O O . THR A 1 167 ? -6.124 8.268 5.127 1.00 97.38 167 THR A O 1
ATOM 1330 N N . ASN A 1 168 ? -5.362 10.373 5.202 1.00 95.31 168 ASN A N 1
ATOM 1331 C CA . ASN A 1 168 ? -6.640 10.961 5.620 1.00 95.31 168 ASN A CA 1
ATOM 1332 C C . ASN A 1 168 ? -7.709 10.891 4.518 1.00 95.31 168 ASN A C 1
ATOM 1334 O O . ASN A 1 168 ? -8.898 10.946 4.817 1.00 95.31 168 ASN A O 1
ATOM 1338 N N . LYS A 1 169 ? -7.299 10.736 3.254 1.00 94.00 169 LYS A N 1
ATOM 1339 C CA . LYS A 1 169 ? -8.194 10.492 2.112 1.00 94.00 169 LYS A CA 1
ATOM 1340 C C . LYS A 1 169 ? -8.472 9.002 1.865 1.00 94.00 169 LYS A C 1
ATOM 1342 O O . LYS A 1 169 ? -9.085 8.665 0.859 1.00 94.00 169 LYS A O 1
ATOM 1347 N N . GLY A 1 170 ? -8.030 8.117 2.760 1.00 91.19 170 GLY A N 1
ATOM 1348 C CA . GLY A 1 170 ? -8.263 6.672 2.678 1.00 91.19 170 GLY A CA 1
ATOM 1349 C C . GLY A 1 170 ? -7.130 5.864 2.043 1.00 91.19 170 GLY A C 1
ATOM 1350 O O . GLY A 1 170 ? -7.250 4.643 1.965 1.00 91.19 170 GLY A O 1
ATOM 1351 N N . GLY A 1 171 ? -6.025 6.498 1.629 1.00 94.00 171 GLY A N 1
ATOM 1352 C CA . GLY A 1 171 ? -4.856 5.792 1.099 1.00 94.00 171 GLY A CA 1
ATOM 1353 C C . GLY A 1 171 ? -4.168 4.903 2.144 1.00 94.00 171 GLY A C 1
ATOM 1354 O O . GLY A 1 171 ? -4.149 5.225 3.333 1.00 94.00 171 GLY A O 1
ATOM 1355 N N . GLU A 1 172 ? -3.567 3.793 1.700 1.00 96.88 172 GLU A N 1
ATOM 1356 C CA . GLU A 1 172 ? -2.955 2.795 2.599 1.00 96.88 172 GLU A CA 1
ATOM 1357 C C . GLU A 1 172 ? -1.791 3.402 3.389 1.00 96.88 172 GLU A C 1
ATOM 1359 O O . GLU A 1 172 ? -1.559 3.058 4.549 1.00 96.88 172 GLU A O 1
ATOM 1364 N N . GLY A 1 173 ? -1.039 4.295 2.752 1.00 97.44 173 GLY A N 1
ATOM 1365 C CA . GLY A 1 173 ? 0.198 4.868 3.255 1.00 97.44 173 GLY A CA 1
ATOM 1366 C C . GLY A 1 173 ? 1.204 5.025 2.127 1.00 97.44 173 GLY A C 1
ATOM 1367 O O . GLY A 1 173 ? 0.830 5.296 0.991 1.00 97.44 173 GLY A O 1
ATOM 1368 N N . MET A 1 174 ? 2.485 4.850 2.440 1.00 98.31 174 MET A N 1
ATOM 1369 C CA . MET A 1 174 ? 3.571 5.010 1.480 1.00 98.31 174 MET A CA 1
ATOM 1370 C C . MET A 1 174 ? 4.609 3.896 1.573 1.00 98.31 174 MET A C 1
ATOM 1372 O O . MET A 1 174 ? 4.765 3.226 2.601 1.00 98.31 174 MET A O 1
ATOM 1376 N N . VAL A 1 175 ? 5.373 3.762 0.495 1.00 98.44 175 VAL A N 1
ATOM 1377 C CA . VAL A 1 175 ? 6.601 2.976 0.446 1.00 98.44 175 VAL A CA 1
ATOM 1378 C C . VAL A 1 175 ? 7.772 3.945 0.319 1.00 98.44 175 VAL A C 1
ATOM 1380 O O . VAL A 1 175 ? 7.924 4.611 -0.698 1.00 98.44 175 VAL A O 1
ATOM 1383 N N . VAL A 1 176 ? 8.597 4.018 1.358 1.00 98.19 176 VAL A N 1
ATOM 1384 C CA . VAL A 1 176 ? 9.823 4.817 1.386 1.00 98.19 176 VAL A CA 1
ATOM 1385 C C . VAL A 1 176 ? 10.942 3.996 0.763 1.00 98.19 176 VAL A C 1
ATOM 1387 O O . VAL A 1 176 ? 11.197 2.871 1.199 1.00 98.19 176 VAL A O 1
ATOM 1390 N N . LYS A 1 177 ? 11.607 4.541 -0.251 1.00 97.94 177 LYS A N 1
ATOM 1391 C CA . LYS A 1 177 ? 12.701 3.880 -0.966 1.00 97.94 177 LYS A CA 1
ATOM 1392 C C . LYS A 1 177 ? 13.961 4.759 -0.916 1.00 97.94 177 LYS A C 1
ATOM 1394 O O . LYS A 1 177 ? 13.819 5.983 -0.878 1.00 97.94 177 LYS A O 1
ATOM 1399 N N . PRO A 1 178 ? 15.178 4.183 -0.892 1.00 96.81 178 PRO A N 1
ATOM 1400 C CA . PRO A 1 178 ? 16.402 4.958 -1.094 1.00 96.81 178 PRO A CA 1
ATOM 1401 C C . PRO A 1 178 ? 16.373 5.651 -2.463 1.00 96.81 178 PRO A C 1
ATOM 1403 O O . PRO A 1 178 ? 15.693 5.197 -3.372 1.00 96.81 178 PRO A O 1
ATOM 1406 N N . PHE A 1 179 ? 17.105 6.753 -2.633 1.00 96.00 179 PHE A N 1
ATOM 1407 C CA . PHE A 1 179 ? 17.069 7.492 -3.901 1.00 96.00 179 PHE A CA 1
ATOM 1408 C C . PHE A 1 179 ? 17.579 6.650 -5.088 1.00 96.00 179 PHE A C 1
ATOM 1410 O O . PHE A 1 179 ? 16.960 6.618 -6.155 1.00 96.00 179 PHE A O 1
ATOM 1417 N N . GLN A 1 180 ? 18.691 5.933 -4.882 1.00 97.56 180 GLN A N 1
ATOM 1418 C CA . GLN A 1 180 ? 19.176 4.899 -5.800 1.00 97.56 180 GLN A CA 1
ATOM 1419 C C . GLN A 1 180 ? 18.381 3.602 -5.623 1.00 97.56 180 GLN A C 1
ATOM 1421 O O . GLN A 1 180 ? 18.087 3.230 -4.490 1.00 97.56 180 GLN A O 1
ATOM 1426 N N . PHE A 1 181 ? 18.125 2.874 -6.714 1.00 97.19 181 PHE A N 1
ATOM 1427 C CA . PHE A 1 181 ? 17.406 1.594 -6.675 1.00 97.19 181 PHE A CA 1
ATOM 1428 C C . PHE A 1 181 ? 18.113 0.551 -5.799 1.00 97.19 181 PHE A C 1
ATOM 1430 O O . PHE A 1 181 ? 17.481 -0.121 -4.984 1.00 97.19 181 PHE A O 1
ATOM 1437 N N . MET A 1 182 ? 19.441 0.458 -5.916 1.00 95.06 182 MET A N 1
ATOM 1438 C CA . MET A 1 182 ? 20.287 -0.335 -5.027 1.00 95.06 182 MET A CA 1
ATOM 1439 C C . MET A 1 182 ? 21.262 0.570 -4.282 1.00 95.06 182 MET A C 1
ATOM 1441 O O . MET A 1 182 ? 21.968 1.385 -4.879 1.00 95.06 182 MET A O 1
ATOM 1445 N N . LYS A 1 183 ? 21.342 0.412 -2.957 1.00 94.56 183 LYS A N 1
ATOM 1446 C CA . LYS A 1 183 ? 22.254 1.199 -2.123 1.00 94.56 183 LYS A CA 1
ATOM 1447 C C . LYS A 1 183 ? 22.931 0.344 -1.064 1.00 94.56 183 LYS A C 1
ATOM 1449 O O . LYS A 1 183 ? 22.274 -0.313 -0.257 1.00 94.56 183 LYS A O 1
ATOM 1454 N N . LYS A 1 184 ? 24.259 0.425 -1.010 1.00 93.62 184 LYS A N 1
ATOM 1455 C CA . LYS A 1 184 ? 25.062 -0.091 0.101 1.00 93.62 184 LYS A CA 1
ATOM 1456 C C . LYS A 1 184 ? 25.351 1.044 1.084 1.00 93.62 184 LYS A C 1
ATOM 1458 O O . LYS A 1 184 ? 25.797 2.119 0.6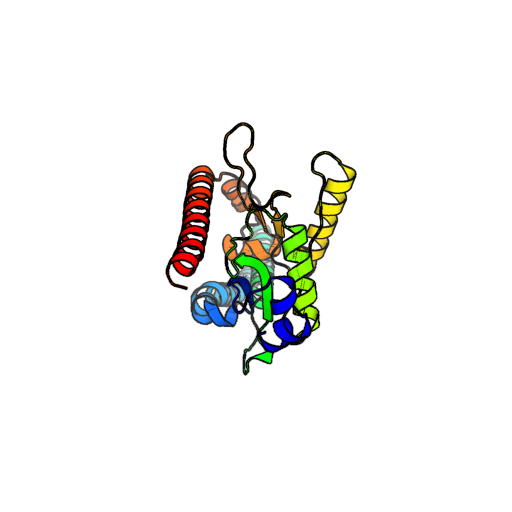90 1.00 93.62 184 LYS A O 1
ATOM 1463 N N . GLY A 1 185 ? 25.048 0.816 2.356 1.00 90.94 185 GLY A N 1
ATOM 1464 C CA . GLY A 1 185 ? 25.402 1.692 3.469 1.00 90.94 185 GLY A CA 1
ATOM 1465 C C . GLY A 1 185 ? 26.584 1.136 4.264 1.00 90.94 185 GLY A C 1
ATOM 1466 O O . GLY A 1 185 ? 27.166 0.108 3.919 1.00 90.94 185 GLY A O 1
ATOM 1467 N N . ARG A 1 186 ? 26.904 1.778 5.395 1.00 90.31 186 ARG A N 1
ATOM 1468 C CA . ARG A 1 186 ? 28.021 1.372 6.277 1.00 90.31 186 ARG A CA 1
ATOM 1469 C C . ARG A 1 186 ? 27.896 -0.058 6.821 1.00 90.31 186 ARG A C 1
ATOM 1471 O O . ARG A 1 186 ? 28.897 -0.667 7.166 1.00 90.31 186 ARG A O 1
ATOM 1478 N N . ARG A 1 187 ? 26.670 -0.586 6.915 1.00 88.81 187 ARG A N 1
ATOM 1479 C CA . ARG A 1 187 ? 26.355 -1.916 7.471 1.00 88.81 187 ARG A CA 1
ATOM 1480 C C . ARG A 1 187 ? 25.917 -2.928 6.403 1.00 88.81 187 ARG A C 1
ATOM 1482 O O . ARG A 1 187 ? 25.195 -3.868 6.712 1.00 88.81 187 ARG A O 1
ATOM 1489 N N . GLY A 1 188 ? 26.317 -2.718 5.148 1.00 92.44 188 GLY A N 1
ATOM 1490 C CA . GLY A 1 188 ? 25.913 -3.558 4.017 1.00 92.44 188 GLY A CA 1
ATOM 1491 C C . GLY A 1 188 ? 24.719 -2.989 3.252 1.00 92.44 188 GLY A C 1
ATOM 1492 O O . GLY A 1 188 ? 24.508 -1.776 3.233 1.00 92.44 188 GLY A O 1
ATOM 1493 N N . TRP A 1 189 ? 23.970 -3.854 2.570 1.00 94.00 189 TRP A N 1
ATOM 1494 C CA . TRP A 1 189 ? 22.841 -3.448 1.732 1.00 94.00 189 TRP A CA 1
ATOM 1495 C C . TRP A 1 189 ? 21.716 -2.806 2.550 1.00 94.00 189 TRP A C 1
ATOM 1497 O O . TRP A 1 189 ? 21.286 -3.331 3.580 1.00 94.00 189 TRP A O 1
ATOM 1507 N N . VAL A 1 190 ? 21.251 -1.649 2.084 1.00 95.25 190 VAL A N 1
ATOM 1508 C CA . VAL A 1 190 ? 20.086 -0.956 2.639 1.00 95.25 190 VAL A CA 1
ATOM 1509 C C . VAL A 1 190 ? 18.821 -1.665 2.156 1.00 95.25 190 VAL A C 1
ATOM 1511 O O . VAL A 1 190 ? 18.802 -2.253 1.078 1.00 95.25 190 VAL A O 1
ATOM 1514 N N . GLN A 1 191 ? 17.758 -1.632 2.964 1.00 95.56 191 GLN A N 1
ATOM 1515 C CA . GLN A 1 191 ? 16.457 -2.151 2.541 1.00 95.56 191 GLN A CA 1
ATOM 1516 C C . GLN A 1 191 ? 16.000 -1.427 1.261 1.00 95.56 191 GLN A C 1
ATOM 1518 O O . GLN A 1 191 ? 16.001 -0.195 1.255 1.00 95.56 191 GLN A O 1
ATOM 1523 N N . PRO A 1 192 ? 15.565 -2.155 0.218 1.00 96.00 192 PRO A N 1
ATOM 1524 C CA . PRO A 1 192 ? 15.137 -1.540 -1.041 1.00 96.00 192 PRO A CA 1
ATOM 1525 C C . PRO A 1 192 ? 13.832 -0.748 -0.883 1.00 96.00 192 PRO A C 1
ATOM 1527 O O . PRO A 1 192 ? 13.535 0.151 -1.661 1.00 96.00 192 PRO A O 1
ATOM 1530 N N . ALA A 1 193 ? 13.035 -1.074 0.138 1.00 96.50 193 ALA A N 1
ATOM 1531 C CA . ALA A 1 193 ? 11.769 -0.422 0.417 1.00 96.50 193 ALA A CA 1
ATOM 1532 C C . ALA A 1 193 ? 11.356 -0.603 1.884 1.00 96.50 193 ALA A C 1
ATOM 1534 O O . ALA A 1 193 ? 11.520 -1.674 2.475 1.00 96.50 193 ALA A O 1
ATOM 1535 N N . LEU A 1 194 ? 10.748 0.431 2.464 1.00 96.44 194 LEU A N 1
ATOM 1536 C CA . LEU A 1 194 ? 10.141 0.420 3.791 1.00 96.44 194 LEU A CA 1
ATOM 1537 C C . LEU A 1 194 ? 8.693 0.895 3.700 1.00 96.44 194 LEU A C 1
ATOM 1539 O O . LEU A 1 194 ? 8.410 2.003 3.261 1.00 96.44 194 LEU A O 1
ATOM 1543 N N . LYS A 1 195 ? 7.756 0.063 4.155 1.00 96.31 195 LYS A N 1
ATOM 1544 C CA . LYS A 1 195 ? 6.332 0.417 4.188 1.00 96.31 195 LYS A CA 1
ATOM 1545 C C . LYS A 1 195 ? 5.984 1.223 5.441 1.00 96.31 195 LYS A C 1
ATOM 1547 O O . LYS A 1 195 ? 6.245 0.762 6.553 1.00 96.31 195 LYS A O 1
ATOM 1552 N N . CYS A 1 196 ? 5.335 2.369 5.259 1.00 97.81 196 CYS A N 1
ATOM 1553 C CA . CYS A 1 196 ? 4.782 3.210 6.319 1.00 97.81 196 CYS A CA 1
ATOM 1554 C C . CYS A 1 196 ? 3.280 3.405 6.073 1.00 97.81 196 CYS A C 1
ATOM 1556 O O . CYS A 1 196 ? 2.875 4.136 5.170 1.00 97.81 196 CYS A O 1
ATOM 1558 N N . ARG A 1 197 ? 2.450 2.696 6.845 1.00 98.00 197 ARG A N 1
ATOM 1559 C CA . ARG A 1 197 ? 1.003 2.569 6.604 1.00 98.00 197 ARG A CA 1
ATOM 1560 C C . ARG A 1 197 ? 0.201 3.464 7.540 1.00 98.00 197 ARG A C 1
ATOM 1562 O O . ARG A 1 197 ? 0.564 3.604 8.706 1.00 98.00 197 ARG A O 1
ATOM 1569 N N . GLY A 1 198 ? -0.874 4.042 7.017 1.00 98.00 198 GLY A N 1
ATOM 1570 C CA . GLY A 1 198 ? -1.794 4.928 7.713 1.00 98.00 198 GLY A CA 1
ATOM 1571 C C . GLY A 1 198 ? -2.510 4.246 8.871 1.00 98.00 198 GLY A C 1
ATOM 1572 O O . GLY A 1 198 ? -2.737 3.034 8.867 1.00 98.00 198 GLY A O 1
ATOM 1573 N N . ARG A 1 199 ? -2.892 5.052 9.864 1.00 97.69 199 ARG A N 1
ATOM 1574 C CA . ARG A 1 199 ? -3.597 4.597 11.068 1.00 97.69 199 ARG A CA 1
ATOM 1575 C C . ARG A 1 199 ? -4.860 3.799 10.724 1.00 97.69 199 ARG A C 1
ATOM 1577 O O . ARG A 1 199 ? -5.024 2.671 11.166 1.00 97.69 199 ARG A O 1
ATOM 1584 N N . GLU A 1 200 ? -5.724 4.346 9.877 1.00 97.62 200 GLU A N 1
ATOM 1585 C CA . GLU A 1 200 ? -7.002 3.696 9.573 1.00 97.62 200 GLU A CA 1
ATOM 1586 C C . GLU A 1 200 ? -6.823 2.387 8.792 1.00 97.62 200 GLU A C 1
ATOM 1588 O O . GLU A 1 200 ? -7.454 1.384 9.123 1.00 97.62 200 GLU A O 1
ATOM 1593 N N . TYR A 1 201 ? -5.877 2.337 7.849 1.00 97.38 201 TYR A N 1
ATOM 1594 C CA . TYR A 1 201 ? -5.542 1.102 7.134 1.00 97.38 201 TYR A CA 1
ATOM 1595 C C . TYR A 1 201 ? -5.053 -0.007 8.078 1.00 97.38 201 TYR A C 1
ATOM 1597 O O . TYR A 1 201 ? -5.396 -1.179 7.921 1.00 97.38 201 TYR A O 1
ATOM 1605 N N . LEU A 1 202 ? -4.262 0.338 9.098 1.00 97.44 202 LEU A N 1
ATOM 1606 C CA . LEU A 1 202 ? -3.701 -0.643 10.028 1.00 97.44 202 LEU A CA 1
ATOM 1607 C C . LEU A 1 202 ? -4.755 -1.393 10.856 1.00 97.44 202 LEU A C 1
ATOM 1609 O O . LEU A 1 202 ? -4.429 -2.467 11.366 1.00 97.44 202 LEU A O 1
ATOM 1613 N N . ARG A 1 203 ? -6.012 -0.928 10.905 1.00 97.25 203 ARG A N 1
ATOM 1614 C CA . ARG A 1 203 ? -7.134 -1.696 11.478 1.00 97.25 203 ARG A CA 1
ATOM 1615 C C . ARG A 1 203 ? -7.358 -3.018 10.747 1.00 97.25 203 ARG A C 1
ATOM 1617 O O . ARG A 1 203 ? -7.686 -4.016 11.379 1.00 97.25 203 ARG A O 1
ATOM 1624 N N . ILE A 1 204 ? -7.123 -3.052 9.435 1.00 95.44 204 ILE A N 1
ATOM 1625 C CA . ILE A 1 204 ? -7.243 -4.263 8.606 1.00 95.44 204 ILE A CA 1
ATOM 1626 C C . ILE A 1 204 ? -6.186 -5.304 9.013 1.00 95.44 204 ILE A C 1
ATOM 1628 O O . ILE A 1 204 ? -6.416 -6.507 8.931 1.00 95.44 204 ILE A O 1
ATOM 1632 N N . ILE A 1 205 ? -5.025 -4.838 9.483 1.00 94.50 205 ILE A N 1
ATOM 1633 C CA . ILE A 1 205 ? -3.849 -5.670 9.759 1.00 94.50 205 ILE A CA 1
ATOM 1634 C C . ILE A 1 205 ? -3.783 -6.115 11.221 1.00 94.50 205 ILE A C 1
ATOM 1636 O O . ILE A 1 205 ? -3.414 -7.252 11.497 1.00 94.50 205 ILE A O 1
ATOM 1640 N N . TYR A 1 206 ? -4.086 -5.215 12.156 1.00 95.38 206 TYR A N 1
ATOM 1641 C CA . TYR A 1 206 ? -3.966 -5.462 13.596 1.00 95.38 206 TYR A CA 1
ATOM 1642 C C . TYR A 1 206 ? -5.301 -5.697 14.299 1.00 95.38 206 TYR A C 1
ATOM 1644 O O . TYR A 1 206 ? -5.316 -5.991 15.492 1.00 95.38 206 TYR A O 1
ATOM 1652 N N . GLY A 1 207 ? -6.405 -5.578 13.567 1.00 95.75 207 GLY A N 1
ATOM 1653 C CA . GLY A 1 207 ? -7.756 -5.709 14.085 1.00 95.75 207 GLY A CA 1
ATOM 1654 C C . GLY A 1 207 ? -8.411 -4.361 14.411 1.00 95.75 207 GLY A C 1
ATOM 1655 O O . GLY A 1 207 ? -7.731 -3.332 14.503 1.00 95.75 207 GLY A O 1
ATOM 1656 N N . PRO A 1 208 ? -9.743 -4.349 14.598 1.00 96.62 208 PRO A N 1
ATOM 1657 C CA . PRO A 1 208 ? -10.517 -3.113 14.710 1.00 96.62 208 PRO A CA 1
ATOM 1658 C C . PRO A 1 208 ? -10.083 -2.215 15.872 1.00 96.62 208 PRO A C 1
ATOM 1660 O O . PRO A 1 208 ? -9.972 -0.997 15.724 1.00 96.62 208 PRO A O 1
ATOM 1663 N N . GLU A 1 209 ? -9.782 -2.842 17.009 1.00 96.69 209 GLU A N 1
ATOM 1664 C CA . GLU A 1 209 ? -9.555 -2.193 18.303 1.00 96.69 209 GLU A CA 1
ATOM 1665 C C . GLU A 1 209 ? -8.066 -1.923 18.595 1.00 96.69 209 GLU A C 1
ATOM 1667 O O . GLU A 1 209 ? -7.696 -1.586 19.720 1.00 96.69 209 GLU A O 1
ATOM 1672 N N . TYR A 1 210 ? -7.180 -2.063 17.600 1.00 97.00 210 TYR A N 1
ATOM 1673 C CA . TYR A 1 210 ? -5.729 -1.969 17.817 1.00 97.00 210 TYR A CA 1
ATOM 1674 C C . TYR A 1 210 ? -5.265 -0.593 18.330 1.00 97.00 210 TYR A C 1
ATOM 1676 O O . TYR A 1 210 ? -4.177 -0.476 18.890 1.00 97.00 210 TYR A O 1
ATOM 1684 N N . THR A 1 211 ? -6.074 0.452 18.122 1.00 97.00 211 THR A N 1
ATOM 1685 C CA . THR A 1 211 ? -5.803 1.815 18.594 1.00 97.00 211 THR A CA 1
ATOM 1686 C C . THR A 1 211 ? -6.125 2.030 20.071 1.00 97.00 211 THR A C 1
ATOM 1688 O O . THR A 1 211 ? -5.795 3.098 20.583 1.00 97.00 211 THR A O 1
ATOM 1691 N N . ALA A 1 212 ? -6.769 1.071 20.745 1.00 95.38 212 ALA A N 1
ATOM 1692 C CA . ALA A 1 212 ? -6.957 1.128 22.192 1.00 95.38 212 ALA A CA 1
ATOM 1693 C C . ALA A 1 212 ? -5.581 1.124 22.894 1.00 95.38 212 ALA A C 1
ATOM 1695 O O . ALA A 1 212 ? -4.712 0.358 22.460 1.00 95.38 212 ALA A O 1
ATOM 1696 N N . PRO A 1 213 ? -5.342 1.964 23.921 1.00 92.88 213 PRO A N 1
ATOM 1697 C CA . PRO A 1 213 ? -4.027 2.117 24.551 1.00 92.88 213 PRO A CA 1
ATOM 1698 C C . PRO A 1 213 ? -3.357 0.791 24.934 1.00 92.88 213 PRO A C 1
ATOM 1700 O O . PRO A 1 213 ? -2.206 0.556 24.566 1.00 92.88 213 PRO A O 1
ATOM 1703 N N . GLU A 1 214 ? -4.110 -0.108 25.565 1.00 91.31 214 GLU A N 1
ATOM 1704 C CA . GLU A 1 214 ? -3.675 -1.430 26.015 1.00 91.31 214 GLU A CA 1
ATOM 1705 C C . GLU A 1 214 ? -3.252 -2.351 24.858 1.00 91.31 214 GLU A C 1
ATOM 1707 O O . GLU A 1 214 ? -2.294 -3.122 24.963 1.00 91.31 214 GLU A O 1
ATOM 1712 N N . ASN A 1 215 ? -3.923 -2.243 23.708 1.00 94.50 215 ASN A N 1
ATOM 1713 C CA . ASN A 1 215 ? -3.565 -2.994 22.509 1.00 94.50 215 ASN A CA 1
ATOM 1714 C C . ASN A 1 215 ? -2.357 -2.367 21.814 1.00 94.50 215 ASN A C 1
ATOM 1716 O O . ASN A 1 215 ? -1.443 -3.079 21.392 1.00 94.50 215 ASN A O 1
ATOM 1720 N N . LEU A 1 216 ? -2.341 -1.039 21.703 1.00 93.75 216 LEU A N 1
ATOM 1721 C CA . LEU A 1 216 ? -1.299 -0.308 21.002 1.00 93.75 216 LEU A CA 1
ATOM 1722 C C . LEU A 1 216 ? 0.055 -0.464 21.694 1.00 93.75 216 LEU A C 1
ATOM 1724 O O . LEU A 1 216 ? 1.057 -0.671 21.012 1.00 93.75 216 LEU A O 1
ATOM 1728 N N . GLU A 1 217 ? 0.091 -0.396 23.025 1.00 92.00 217 GLU A N 1
ATOM 1729 C CA . GLU A 1 217 ? 1.308 -0.584 23.817 1.00 92.00 217 GLU A CA 1
ATOM 1730 C C . GLU A 1 217 ? 1.917 -1.970 23.579 1.00 92.00 217 GLU A C 1
ATOM 1732 O O . GLU A 1 217 ? 3.083 -2.075 23.187 1.00 92.00 217 GLU A O 1
ATOM 1737 N N . ARG A 1 218 ? 1.100 -3.028 23.663 1.00 90.19 218 ARG A N 1
ATOM 1738 C CA . ARG A 1 218 ? 1.523 -4.405 23.370 1.00 90.19 218 ARG A CA 1
ATOM 1739 C C . ARG A 1 218 ? 2.066 -4.564 21.946 1.00 90.19 218 ARG A C 1
ATOM 1741 O O . ARG A 1 218 ? 3.026 -5.298 21.724 1.00 90.19 218 ARG A O 1
ATOM 1748 N N . LEU A 1 219 ? 1.477 -3.870 20.971 1.00 92.19 219 LEU A N 1
ATOM 1749 C CA . LEU A 1 219 ? 1.864 -3.954 19.559 1.00 92.19 219 LEU A CA 1
ATOM 1750 C C . LEU A 1 219 ? 3.136 -3.170 19.202 1.00 92.19 219 LEU A C 1
ATOM 1752 O O . LEU A 1 219 ? 3.675 -3.384 18.110 1.00 92.19 219 LEU A O 1
ATOM 1756 N N . ARG A 1 220 ? 3.634 -2.278 20.072 1.00 88.88 220 ARG A N 1
ATOM 1757 C CA . ARG A 1 220 ? 4.890 -1.539 19.832 1.00 88.88 220 ARG A CA 1
ATOM 1758 C C . ARG A 1 220 ? 6.114 -2.452 19.876 1.00 88.88 220 ARG A C 1
ATOM 1760 O O . ARG A 1 220 ? 7.062 -2.229 19.121 1.00 88.88 220 ARG A O 1
ATOM 1767 N N . ALA A 1 221 ? 6.087 -3.500 20.696 1.00 82.38 221 ALA A N 1
ATOM 1768 C CA . ALA A 1 221 ? 7.158 -4.487 20.765 1.00 82.38 221 ALA A CA 1
ATOM 1769 C C . ALA A 1 221 ? 7.146 -5.379 19.508 1.00 82.38 221 ALA A C 1
ATOM 1771 O O . ALA A 1 221 ? 6.318 -6.279 19.371 1.00 82.38 221 ALA A O 1
ATOM 1772 N N . ARG A 1 222 ? 8.052 -5.126 18.547 1.00 81.38 222 ARG A N 1
ATOM 1773 C CA . ARG A 1 222 ? 8.114 -5.887 17.282 1.00 81.38 222 ARG A CA 1
ATOM 1774 C C . ARG A 1 222 ? 9.533 -6.254 16.867 1.00 81.38 222 ARG A C 1
ATOM 1776 O O . ARG A 1 222 ? 10.374 -5.389 16.638 1.00 81.38 222 ARG A O 1
ATOM 1783 N N . GLY A 1 223 ? 9.761 -7.546 16.632 1.00 83.38 223 GLY A N 1
ATOM 1784 C CA . GLY A 1 223 ? 10.973 -8.047 15.984 1.00 83.38 223 GLY A CA 1
ATOM 1785 C C . GLY A 1 223 ? 10.907 -7.888 14.462 1.00 83.38 223 GLY A C 1
ATOM 1786 O O . GLY A 1 223 ? 10.148 -8.585 13.792 1.00 83.38 223 GLY A O 1
ATOM 1787 N N . LEU A 1 224 ? 11.709 -6.983 13.892 1.00 86.25 224 LEU A N 1
ATOM 1788 C CA . LEU A 1 224 ? 11.761 -6.743 12.436 1.00 86.25 224 LEU A CA 1
ATOM 1789 C C . LEU A 1 224 ? 12.962 -7.401 11.736 1.00 86.25 224 LEU A C 1
ATOM 1791 O O . LEU A 1 224 ? 13.037 -7.372 10.508 1.00 86.25 224 LEU A O 1
ATOM 1795 N N . SER A 1 225 ? 13.895 -7.992 12.486 1.00 88.31 225 SER A N 1
ATOM 1796 C CA . SER A 1 225 ? 15.163 -8.528 11.967 1.00 88.31 225 SER A CA 1
ATOM 1797 C C . SER A 1 225 ? 14.961 -9.613 10.905 1.00 88.31 225 SER A C 1
ATOM 1799 O O . SER A 1 225 ? 15.452 -9.470 9.785 1.00 88.31 225 SER A O 1
ATOM 1801 N N . ARG A 1 226 ? 14.167 -10.651 11.206 1.00 90.19 226 ARG A N 1
ATOM 1802 C CA . ARG A 1 226 ? 13.876 -11.753 10.270 1.00 90.19 226 ARG A CA 1
ATOM 1803 C C . ARG A 1 226 ? 13.243 -11.251 8.972 1.00 90.19 226 ARG A C 1
ATOM 1805 O O . ARG A 1 226 ? 13.658 -11.662 7.894 1.00 90.19 226 ARG A O 1
ATOM 1812 N N . LYS A 1 227 ? 12.280 -10.327 9.067 1.00 89.44 227 LYS A N 1
ATOM 1813 C CA . LYS A 1 227 ? 11.594 -9.751 7.900 1.00 89.44 227 LYS A CA 1
ATOM 1814 C C . LYS A 1 227 ? 12.546 -8.943 7.017 1.00 89.44 227 LYS A C 1
ATOM 1816 O O . LYS A 1 227 ? 12.506 -9.077 5.803 1.00 89.44 227 LYS A O 1
ATOM 1821 N N . ARG A 1 228 ? 13.422 -8.142 7.629 1.00 91.25 228 ARG A N 1
ATOM 1822 C CA . ARG A 1 228 ? 14.456 -7.370 6.922 1.00 91.25 228 ARG A CA 1
ATOM 1823 C C . ARG A 1 228 ? 15.470 -8.277 6.219 1.00 91.25 228 ARG A C 1
ATOM 1825 O O . ARG A 1 228 ? 15.871 -7.978 5.100 1.00 91.25 228 ARG A O 1
ATOM 1832 N N . SER A 1 229 ? 15.865 -9.381 6.854 1.00 92.62 229 SER A N 1
ATOM 1833 C CA . SER A 1 229 ? 16.778 -10.364 6.257 1.00 92.62 229 SER A CA 1
ATOM 1834 C C . SER A 1 229 ? 16.143 -11.112 5.079 1.00 92.62 229 SER A C 1
ATOM 1836 O O . SER A 1 229 ? 16.794 -11.284 4.052 1.00 92.62 229 SER A O 1
ATOM 1838 N N . LEU A 1 230 ? 14.878 -11.533 5.200 1.00 94.81 230 LEU A N 1
ATOM 1839 C CA . LEU A 1 230 ? 14.139 -12.156 4.095 1.00 94.81 230 LEU A CA 1
ATOM 1840 C C . LEU A 1 230 ? 14.002 -11.205 2.906 1.00 94.81 230 LEU A C 1
ATOM 1842 O O . LEU A 1 230 ? 14.401 -11.574 1.810 1.00 94.81 230 LEU A O 1
ATOM 1846 N N . ALA A 1 231 ? 13.577 -9.962 3.150 1.00 94.06 231 ALA A N 1
ATOM 1847 C CA . ALA A 1 231 ? 13.405 -8.966 2.095 1.00 94.06 231 ALA A CA 1
ATOM 1848 C C . ALA A 1 231 ? 14.685 -8.733 1.274 1.00 94.06 231 ALA A C 1
ATOM 1850 O O . ALA A 1 231 ? 14.613 -8.628 0.058 1.00 94.06 231 ALA A O 1
ATOM 1851 N N . LEU A 1 232 ? 15.862 -8.690 1.912 1.00 94.44 232 LEU A N 1
ATOM 1852 C CA . LEU A 1 232 ? 17.130 -8.528 1.189 1.00 94.44 232 LEU A CA 1
ATOM 1853 C C . LEU A 1 232 ? 17.501 -9.756 0.351 1.00 94.44 232 LEU A C 1
ATOM 1855 O O . LEU A 1 232 ? 18.025 -9.598 -0.746 1.00 94.44 232 LEU A O 1
ATOM 1859 N N . ARG A 1 233 ? 17.244 -10.968 0.859 1.00 95.94 233 ARG A N 1
ATOM 1860 C CA . ARG A 1 233 ? 17.531 -12.209 0.123 1.00 95.94 233 ARG A CA 1
ATOM 1861 C C . ARG A 1 233 ? 16.599 -12.379 -1.069 1.00 95.94 233 ARG A C 1
ATOM 1863 O O . ARG A 1 233 ? 17.071 -12.667 -2.158 1.00 95.94 233 ARG A O 1
ATOM 1870 N N . GLU A 1 234 ? 15.303 -12.163 -0.865 1.00 97.44 234 GLU A N 1
ATOM 1871 C CA . GLU A 1 234 ? 14.295 -12.211 -1.930 1.00 97.44 234 GLU A CA 1
ATOM 1872 C C . GLU A 1 234 ? 14.572 -11.148 -2.997 1.00 97.44 234 GLU A C 1
ATOM 1874 O O . GLU A 1 234 ? 14.542 -11.456 -4.183 1.00 97.44 234 GLU A O 1
ATOM 1879 N N . PHE A 1 235 ? 14.933 -9.927 -2.585 1.00 96.31 235 PHE A N 1
ATOM 1880 C CA . PHE A 1 235 ? 15.332 -8.868 -3.511 1.00 96.31 235 PHE A CA 1
ATOM 1881 C C . PHE A 1 235 ? 16.555 -9.265 -4.346 1.00 96.31 235 PHE A C 1
ATOM 1883 O O . PHE A 1 235 ? 16.512 -9.159 -5.566 1.00 96.31 235 PHE A O 1
ATOM 1890 N N . ALA A 1 236 ? 17.619 -9.769 -3.710 1.00 96.12 236 ALA A N 1
ATOM 1891 C CA . ALA A 1 236 ? 18.824 -10.196 -4.420 1.00 96.12 236 ALA A CA 1
ATOM 1892 C C . ALA A 1 236 ? 18.540 -11.328 -5.422 1.00 96.12 236 ALA A C 1
ATOM 1894 O O . ALA A 1 236 ? 19.013 -11.270 -6.551 1.00 96.12 236 ALA A O 1
ATOM 1895 N N . LEU A 1 237 ? 17.729 -12.320 -5.037 1.00 97.69 237 LEU A N 1
ATOM 1896 C CA . LEU A 1 237 ? 17.316 -13.404 -5.934 1.00 97.69 237 LEU A CA 1
ATOM 1897 C C . LEU A 1 237 ? 16.470 -12.898 -7.108 1.00 97.69 237 LEU A C 1
ATOM 1899 O O . LEU A 1 237 ? 16.635 -13.380 -8.224 1.00 97.69 237 LEU A O 1
ATOM 1903 N N . GLY A 1 238 ? 15.583 -11.928 -6.869 1.00 97.56 238 GLY A N 1
ATOM 1904 C CA . GLY A 1 238 ? 14.780 -11.306 -7.921 1.00 97.56 238 GLY A CA 1
ATOM 1905 C C . GLY A 1 238 ? 15.639 -10.581 -8.958 1.00 97.56 238 GLY A C 1
ATOM 1906 O O . GLY A 1 238 ? 15.422 -10.759 -10.154 1.00 97.56 238 GLY A O 1
ATOM 1907 N N . ILE A 1 239 ? 16.643 -9.818 -8.510 1.00 96.62 239 ILE A N 1
ATOM 1908 C CA . ILE A 1 239 ? 17.578 -9.133 -9.415 1.00 96.62 239 ILE A CA 1
ATOM 1909 C C . ILE A 1 239 ? 18.423 -10.135 -10.202 1.00 96.62 239 ILE A C 1
ATOM 1911 O O . ILE A 1 239 ? 18.452 -10.059 -11.425 1.00 96.62 239 ILE A O 1
ATOM 1915 N N . GLU A 1 240 ? 19.020 -11.119 -9.530 1.00 97.25 240 GLU A N 1
ATOM 1916 C CA . GLU A 1 240 ? 19.808 -12.168 -10.188 1.00 97.25 240 GLU A CA 1
ATOM 1917 C C . GLU A 1 240 ? 18.978 -12.928 -11.240 1.00 97.25 240 GLU A C 1
ATOM 1919 O O . GLU A 1 240 ? 19.469 -13.247 -12.321 1.00 97.25 240 GLU A O 1
ATOM 1924 N N . GLY A 1 241 ? 17.701 -13.205 -10.953 1.00 97.69 241 GLY A N 1
ATOM 1925 C CA . GLY A 1 241 ? 16.791 -13.845 -11.903 1.00 97.69 241 GLY A CA 1
ATOM 1926 C C . GLY A 1 241 ? 16.573 -13.015 -13.171 1.00 97.69 241 GLY A C 1
ATOM 1927 O O . GLY A 1 241 ? 16.626 -13.563 -14.272 1.00 97.69 241 GLY A O 1
ATOM 1928 N N . LEU A 1 242 ? 16.379 -11.700 -13.025 1.00 97.62 242 LEU A N 1
ATOM 1929 C CA . LEU A 1 242 ? 16.249 -10.775 -14.155 1.00 97.62 242 LEU A CA 1
ATOM 1930 C C . LEU A 1 242 ? 17.548 -10.685 -14.962 1.00 97.62 242 LEU A C 1
ATOM 1932 O O . LEU A 1 242 ? 17.507 -10.748 -16.187 1.00 97.62 242 LEU A O 1
ATOM 1936 N N . GLU A 1 243 ? 18.694 -10.573 -14.290 1.00 97.00 243 GLU A N 1
ATOM 1937 C CA . GLU A 1 243 ? 20.002 -10.467 -14.945 1.00 97.00 243 GLU A CA 1
ATOM 1938 C C . GLU A 1 243 ? 20.314 -11.723 -15.765 1.00 97.00 243 GLU A C 1
ATOM 1940 O O . GLU A 1 243 ? 20.686 -11.624 -16.935 1.00 97.00 243 GLU A O 1
ATOM 1945 N N . ARG A 1 244 ? 20.077 -12.914 -15.200 1.00 96.38 244 ARG A N 1
ATOM 1946 C CA . ARG A 1 244 ? 20.246 -14.184 -15.923 1.00 96.38 244 ARG A CA 1
ATOM 1947 C C . ARG A 1 244 ? 19.315 -14.311 -17.116 1.00 96.38 244 ARG A C 1
ATOM 1949 O O . ARG A 1 244 ? 19.738 -14.830 -18.145 1.00 96.38 244 ARG A O 1
ATOM 1956 N N . PHE A 1 245 ? 18.066 -13.869 -16.979 1.00 96.50 245 PHE A N 1
ATOM 1957 C CA . PHE A 1 245 ? 17.104 -13.891 -18.077 1.00 96.50 245 PHE A CA 1
ATOM 1958 C C . PHE A 1 245 ? 17.575 -13.006 -19.235 1.00 96.50 245 PHE A C 1
ATOM 1960 O O . PHE A 1 245 ? 17.686 -13.483 -20.361 1.00 96.50 245 PHE A O 1
ATOM 1967 N N . VAL A 1 246 ? 17.936 -11.754 -18.940 1.00 95.00 246 VAL A N 1
ATOM 1968 C CA . VAL A 1 246 ? 18.402 -10.787 -19.942 1.00 95.00 246 VAL A CA 1
ATOM 1969 C C . VAL A 1 246 ? 19.677 -11.271 -20.642 1.00 95.00 246 VAL A C 1
ATOM 1971 O O . VAL A 1 246 ? 19.737 -11.267 -21.867 1.00 95.00 246 VAL A O 1
ATOM 1974 N N . VAL A 1 247 ? 20.680 -11.753 -19.897 1.00 89.81 247 VAL A N 1
ATOM 1975 C CA . VAL A 1 247 ? 21.922 -12.294 -20.488 1.00 89.81 247 VAL A CA 1
ATOM 1976 C C . VAL A 1 247 ? 21.660 -13.574 -21.288 1.00 89.81 247 VAL A C 1
ATOM 1978 O O . VAL A 1 247 ? 22.261 -13.785 -22.339 1.00 89.81 247 VAL A O 1
ATOM 1981 N N . GLY A 1 248 ? 20.761 -14.437 -20.810 1.00 81.94 248 GLY A N 1
ATOM 1982 C CA . GLY A 1 248 ? 20.369 -15.660 -21.506 1.00 81.94 248 GLY A CA 1
ATOM 1983 C C . GLY A 1 248 ? 19.721 -15.396 -22.866 1.00 81.94 248 GLY A C 1
ATOM 1984 O O . GLY A 1 248 ? 19.986 -16.146 -23.800 1.00 81.94 248 GLY A O 1
ATOM 1985 N N . MET A 1 249 ? 18.935 -14.322 -22.996 1.00 71.75 249 MET A N 1
ATOM 1986 C CA . MET A 1 249 ? 18.347 -13.910 -24.277 1.00 71.75 249 MET A CA 1
ATOM 1987 C C . MET A 1 249 ? 19.396 -13.413 -25.275 1.00 71.75 249 MET A C 1
ATOM 1989 O O . MET A 1 249 ? 19.338 -13.804 -26.436 1.00 71.75 249 MET A O 1
ATOM 1993 N N . ILE A 1 250 ? 20.405 -12.657 -24.821 1.00 69.81 250 ILE A N 1
ATOM 1994 C CA . ILE A 1 250 ? 21.520 -12.211 -25.679 1.00 69.81 250 ILE A CA 1
ATOM 1995 C C . ILE A 1 250 ? 22.262 -13.406 -26.292 1.00 69.81 250 ILE A C 1
ATOM 1997 O O . ILE A 1 250 ? 22.692 -13.348 -27.435 1.00 69.81 250 ILE A O 1
ATOM 2001 N N . ASN A 1 251 ? 22.412 -14.500 -25.544 1.00 59.53 251 ASN A N 1
ATOM 2002 C CA . ASN A 1 251 ? 23.134 -15.682 -26.020 1.00 59.53 251 ASN A CA 1
ATOM 2003 C C . ASN A 1 251 ? 22.318 -16.570 -26.983 1.00 59.53 251 ASN A C 1
ATOM 2005 O O . ASN A 1 251 ? 22.864 -17.544 -27.500 1.00 59.53 251 ASN A O 1
ATOM 2009 N N . LEU A 1 252 ? 21.023 -16.289 -27.176 1.00 60.66 252 LEU A N 1
ATOM 2010 C CA . LEU A 1 252 ? 20.109 -17.069 -28.023 1.00 60.66 252 LEU A CA 1
ATOM 2011 C C . LEU A 1 252 ? 19.694 -16.348 -29.318 1.00 60.66 252 LEU A C 1
ATOM 2013 O O . LEU A 1 252 ? 19.110 -17.003 -30.184 1.00 60.66 252 LEU A O 1
ATOM 2017 N N . GLY A 1 253 ? 19.951 -15.041 -29.434 1.00 51.31 253 GLY A N 1
ATOM 2018 C CA . GLY A 1 253 ? 19.697 -14.224 -30.630 1.00 51.31 253 GLY A CA 1
ATOM 2019 C C . GLY A 1 253 ? 20.941 -14.044 -31.486 1.00 51.31 253 GLY A C 1
ATOM 2020 O O . GLY A 1 253 ? 20.780 -14.006 -32.725 1.00 51.31 253 GLY A O 1
#

Radius of gyration: 23.49 Å; chains: 1; bounding box: 60×38×70 Å

InterPro domains:
  IPR032380 Polynucleotide kinase-phosphatase, ligase domain [PF16542] (2-247)

Organism: NCBI:txid1003181

pLDDT: mean 94.71, std 5.95, range [51.31, 98.69]

Foldseek 3Di:
DVQLCVVLCVCVVVVFPDFDFDKDKAQPCVVQVVVCVVPQVVQLVVLLVPLVVQLVVLVVVVVVPDPCVVVNVVSVLLNVLSVLSVVLVVVRDDDDPDQLVMAMETQAGQDGALDGCLQDWSVVGLVSLCSSCVSPVSHYDRDDDDDADPVDPVSVVVVVVVQCVCVVVSHQGDKDADRRQWDADPVGTDQRIDGDGHPSNCCNVQNSCCPPPVNVVVVVDDDCPVVSVVRVVVVVVVSVVRNCVNVVVVVVD

Sequence (253 aa):
MNAALEKSNFWGDLKTDWVCLDCELMPWSTKAQALIREQYAAVGAASRAALPEAVTLLKQAQARGLDTKALIQHYQGRAEMVNQYVKAYQAYCWPVNNINDLKVAPFHILATEGQVHTDKIHLWHLNRVAQICQYDAGIMIATPYKTVDVTDPDSENEGIVWWQKLTNKGGEGMVVKPFQFMKKGRRGWVQPALKCRGREYLRIIYGPEYTAPENLERLRARGLSRKRSLALREFALGIEGLERFVVGMINLG